Protein AF-A0A8E2R3G0-F1 (afdb_monomer_lite)

pLDDT: mean 86.16, std 18.1, range [29.67, 98.62]

Radius of gyration: 33.81 Å; chains: 1; bounding box: 87×103×49 Å

Secondary structure (DSSP, 8-state):
--------------------------HHHHHHHHHHHHHHHHHHHHHHHHHHHHHHHHHHHHHHHHHHHHTTS-----SSHHHHHHHHHHHHHHHHS-HHHHHHS----EEE-TTHHHHHHTS-HHHHHHHHHHHHHHHTTGGGT-GGG--EE-BSSSSTTPPBPB-TTS-EEEEEESSSS-TT-EEEEEEE-TTS-EEEEEEEETT----

Foldseek 3Di:
DDDDDDDDDDDDDPPDDDPDPPPPQDPVNVVVVVVVVVVVVVVVVVVVVVVVVVVVVVVVVVVVVVVVVVVPDDDDDDPDLQSVLVVLLVVLCVVPADPVRCVVQPQDDAAEAPAASVQLVPDDPVLSSLVSNLVSCVSSVNLVVDPQFVKDFQFPDDDPPTDGDADPQRWTKIWTWSGDDDVQTKIFIWTQGPVRHIYGHYIDGPPDRDD

Sequence (211 aa):
MMSMGTLRLVEAGEQVEPRRLAHARTDAQLLQELRALRRENSDLAERLHESEARLRGVQKRLRVLQKARDEGVPSIDFADQEEWARHQIHVSWLQNSSAFDRAAHPLGEYLVGPAFAASVRSLAPQLQAKVWRAAVDVVTGRGRHLHSRGAHPLRSGNGAHAHDVVRDDGARCFRYSVGFKAAGARRLHAWHLPDGRVELCRVVAHGDMSP

Structure (mmCIF, N/CA/C/O backbone):
data_AF-A0A8E2R3G0-F1
#
_entry.id   AF-A0A8E2R3G0-F1
#
loop_
_atom_site.group_PDB
_atom_site.id
_atom_site.type_symbol
_atom_site.label_atom_id
_atom_site.label_alt_id
_atom_site.label_comp_id
_atom_site.label_asym_id
_atom_site.label_entity_id
_atom_site.label_seq_id
_atom_site.pdbx_PDB_ins_code
_atom_site.Cartn_x
_atom_site.Cartn_y
_atom_site.Cartn_z
_atom_site.occupancy
_atom_site.B_iso_or_equiv
_atom_site.auth_seq_id
_atom_site.auth_comp_id
_atom_site.auth_asym_id
_atom_site.auth_atom_id
_atom_site.pdbx_PDB_model_num
ATOM 1 N N . MET A 1 1 ? -68.698 83.593 28.975 1.00 38.00 1 MET A N 1
ATOM 2 C CA . MET A 1 1 ? -68.473 84.478 27.813 1.00 38.00 1 MET A CA 1
ATOM 3 C C . MET A 1 1 ? -67.311 83.890 27.031 1.00 38.00 1 MET A C 1
ATOM 5 O O . MET A 1 1 ? -66.257 83.691 27.616 1.00 38.00 1 MET A O 1
ATOM 9 N N . MET A 1 2 ? -67.563 83.471 25.793 1.00 32.94 2 MET A N 1
ATOM 10 C CA . MET A 1 2 ? -66.596 82.796 24.920 1.00 32.94 2 MET A CA 1
ATOM 11 C C . MET A 1 2 ? -65.658 83.795 24.234 1.00 32.94 2 MET A C 1
ATOM 13 O O . MET A 1 2 ? -66.112 84.883 23.896 1.00 32.94 2 MET A O 1
ATOM 17 N N . SER A 1 3 ? -64.408 83.398 23.968 1.00 29.67 3 SER A N 1
ATOM 18 C CA . SER A 1 3 ? -63.582 83.868 22.835 1.00 29.67 3 SER A CA 1
ATOM 19 C C . SER A 1 3 ? -62.307 83.004 22.775 1.00 29.67 3 SER A C 1
ATOM 21 O O . SER A 1 3 ? -61.563 82.971 23.747 1.00 29.67 3 SER A O 1
ATOM 23 N N . MET A 1 4 ? -62.200 82.057 21.836 1.00 30.66 4 MET A N 1
ATOM 24 C CA . MET A 1 4 ? -61.541 82.179 20.516 1.00 30.66 4 MET A CA 1
ATOM 25 C C . MET A 1 4 ? -60.001 82.156 20.561 1.00 30.66 4 MET A C 1
ATOM 27 O O . MET A 1 4 ? -59.376 82.987 21.206 1.00 30.66 4 MET A O 1
ATOM 31 N N . GLY A 1 5 ? -59.424 81.261 19.748 1.00 30.39 5 GLY A N 1
ATOM 32 C CA . GLY A 1 5 ? -58.004 81.214 19.367 1.00 30.39 5 GLY A CA 1
ATOM 33 C C . GLY A 1 5 ? -57.213 80.147 20.133 1.00 30.39 5 GLY A C 1
ATOM 34 O O . GLY A 1 5 ? -57.261 80.106 21.348 1.00 30.39 5 GLY A O 1
ATOM 35 N N . THR A 1 6 ? -56.439 79.250 19.519 1.00 35.34 6 THR A N 1
ATOM 36 C CA . THR A 1 6 ? -55.550 79.526 18.385 1.00 35.34 6 THR A CA 1
ATOM 37 C C . THR A 1 6 ? -55.270 78.271 17.549 1.00 35.34 6 THR A C 1
ATOM 39 O O . THR A 1 6 ? -55.301 77.143 18.029 1.00 35.34 6 THR A O 1
ATOM 42 N N . LEU A 1 7 ? -55.026 78.553 16.271 1.00 34.12 7 LEU A N 1
ATOM 43 C CA . LEU A 1 7 ? -54.687 77.722 15.125 1.00 34.12 7 LEU A CA 1
ATOM 44 C C . LEU A 1 7 ? -53.754 76.510 15.336 1.00 34.12 7 LEU A C 1
ATOM 46 O O . LEU A 1 7 ? -52.715 76.582 15.983 1.00 34.12 7 LEU A O 1
ATOM 50 N N . ARG A 1 8 ? -54.128 75.461 14.587 1.00 38.09 8 ARG A N 1
ATOM 51 C CA . ARG A 1 8 ? -53.332 74.422 13.903 1.00 38.09 8 ARG A CA 1
ATOM 52 C C . ARG A 1 8 ? -51.834 74.706 13.722 1.00 38.09 8 ARG A C 1
ATOM 54 O O . ARG A 1 8 ? -51.483 75.740 13.165 1.00 38.09 8 ARG A O 1
ATOM 61 N N . LEU A 1 9 ? -51.018 73.659 13.895 1.00 33.81 9 LEU A N 1
ATOM 62 C CA . LEU A 1 9 ? -49.910 73.375 12.976 1.00 33.81 9 LEU A CA 1
ATOM 63 C C . LEU A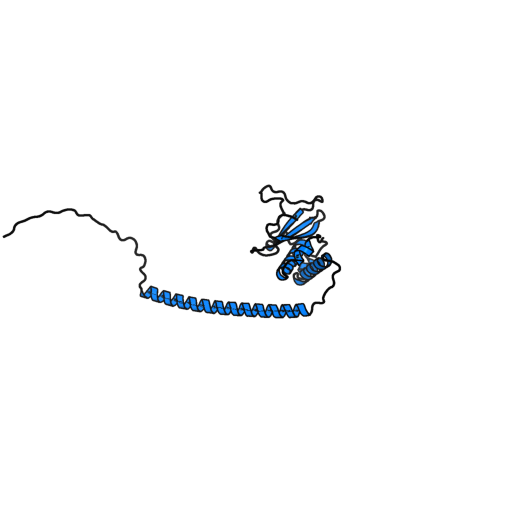 1 9 ? -49.645 71.853 12.852 1.00 33.81 9 LEU A C 1
ATOM 65 O O . LEU A 1 9 ? -49.275 71.199 13.817 1.00 33.81 9 LEU A O 1
ATOM 69 N N . VAL A 1 10 ? -49.833 71.369 11.619 1.00 37.81 10 VAL A N 1
ATOM 70 C CA . VAL A 1 10 ? -49.191 70.228 10.931 1.00 37.81 10 VAL A CA 1
ATOM 71 C C . VAL A 1 10 ? -49.421 68.803 11.459 1.00 37.81 10 VAL A C 1
ATOM 73 O O . VAL A 1 10 ? -48.751 68.311 12.359 1.00 37.81 10 VAL A O 1
ATOM 76 N N . GLU A 1 11 ? -50.309 68.104 10.747 1.00 37.41 11 GLU A N 1
ATOM 77 C CA . GLU A 1 11 ? -50.344 66.646 10.628 1.00 37.41 11 GLU A CA 1
ATOM 78 C C . GLU A 1 11 ? -49.093 66.158 9.878 1.00 37.41 11 GLU A C 1
ATOM 80 O O . GLU A 1 11 ? -48.898 66.477 8.704 1.00 37.41 11 GLU A O 1
ATOM 85 N N . ALA A 1 12 ? -48.260 65.358 10.540 1.00 39.38 12 ALA A N 1
ATOM 86 C CA . ALA A 1 12 ? -4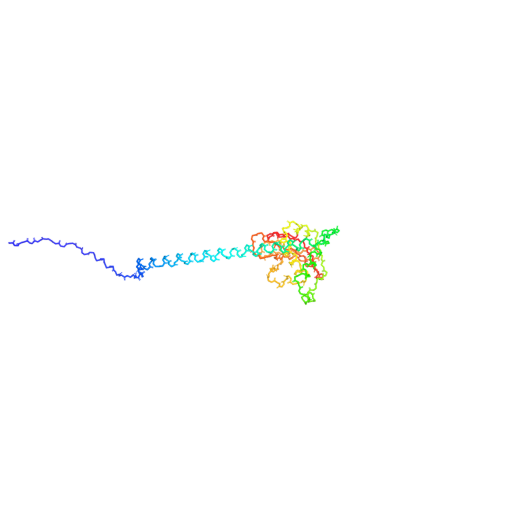7.346 64.437 9.877 1.00 39.38 12 ALA A CA 1
ATOM 87 C C . ALA A 1 12 ? -47.932 63.033 10.048 1.00 39.38 12 ALA A C 1
ATOM 89 O O . ALA A 1 12 ? -47.909 62.459 11.136 1.00 39.38 12 ALA A O 1
ATOM 90 N N . GLY A 1 13 ? -48.543 62.525 8.979 1.00 38.69 13 GLY A N 1
ATOM 91 C CA . GLY A 1 13 ? -49.076 61.173 8.927 1.00 38.69 13 GLY A CA 1
ATOM 92 C C . GLY A 1 13 ? -47.946 60.152 8.913 1.00 38.69 13 GLY A C 1
ATOM 93 O O . GLY A 1 13 ? -47.257 60.004 7.908 1.00 38.69 13 GLY A O 1
ATOM 94 N N . GLU A 1 14 ? -47.798 59.412 10.005 1.00 38.69 14 GLU A N 1
ATOM 95 C CA . GLU A 1 14 ? -47.012 58.184 10.034 1.00 38.69 14 GLU A CA 1
ATOM 96 C C . GLU A 1 14 ? -47.973 57.005 9.834 1.00 38.69 14 GLU A C 1
ATOM 98 O O . GLU A 1 14 ? -48.490 56.397 10.770 1.00 38.69 14 GLU A O 1
ATOM 103 N N . GLN A 1 15 ? -48.289 56.728 8.566 1.00 40.12 15 GLN A N 1
ATOM 104 C CA . GLN A 1 15 ? -48.936 55.479 8.180 1.00 40.12 15 GLN A CA 1
ATOM 105 C C . GLN A 1 15 ? -47.917 54.343 8.305 1.00 40.12 15 GLN A C 1
ATOM 107 O O . GLN A 1 15 ? -47.157 54.065 7.378 1.00 40.12 15 GLN A O 1
ATOM 112 N N . VAL A 1 16 ? -47.908 53.671 9.454 1.00 42.47 16 VAL A N 1
ATOM 113 C CA . VAL A 1 16 ? -47.228 52.382 9.612 1.00 42.47 16 VAL A CA 1
ATOM 114 C C . VAL A 1 16 ? -48.201 51.278 9.198 1.00 42.47 16 VAL A C 1
ATOM 116 O O . VAL A 1 16 ? -49.033 50.825 9.979 1.00 42.47 16 VAL A O 1
ATOM 119 N N . GLU A 1 17 ? -48.112 50.858 7.937 1.00 42.72 17 GLU A N 1
ATOM 120 C CA . GLU A 1 17 ? -48.752 49.635 7.437 1.00 42.72 17 GLU A CA 1
ATOM 121 C C . GLU A 1 17 ? -48.041 48.408 8.055 1.00 42.72 17 GLU A C 1
ATOM 123 O O . GLU A 1 17 ? -46.814 48.278 7.943 1.00 42.72 17 GLU A O 1
ATOM 128 N N . PRO A 1 18 ? -48.761 47.492 8.730 1.00 48.09 18 PRO A N 1
ATOM 129 C CA . PRO A 1 18 ? -48.156 46.377 9.440 1.00 48.09 18 PRO A CA 1
ATOM 130 C C . PRO A 1 18 ? -47.874 45.229 8.468 1.00 48.09 18 PRO A C 1
ATOM 132 O O . PRO A 1 18 ? -48.729 44.391 8.188 1.00 48.09 18 PRO A O 1
ATOM 135 N N . ARG A 1 19 ? -46.634 45.121 7.986 1.00 48.44 19 ARG A N 1
ATOM 136 C CA . ARG A 1 19 ? -46.171 43.929 7.260 1.00 48.44 19 ARG A CA 1
ATOM 137 C C . ARG A 1 19 ? -44.994 43.267 7.950 1.00 48.44 19 ARG A C 1
ATOM 139 O O . ARG A 1 19 ? -43.841 43.469 7.583 1.00 48.44 19 ARG A O 1
ATOM 146 N N . ARG A 1 20 ? -45.342 42.367 8.871 1.00 45.88 20 ARG A N 1
ATOM 147 C CA . ARG A 1 20 ? -45.062 40.917 8.817 1.00 45.88 20 ARG A CA 1
ATOM 148 C C . ARG A 1 20 ? -45.176 40.380 10.239 1.00 45.88 20 ARG A C 1
ATOM 150 O O . ARG A 1 20 ? -44.251 40.512 11.032 1.00 45.88 20 ARG A O 1
ATOM 157 N N . LEU A 1 21 ? -46.315 39.759 10.542 1.00 42.72 21 LEU A N 1
ATOM 158 C CA . LEU A 1 21 ? -46.467 38.885 11.702 1.00 42.72 21 LEU A CA 1
ATOM 159 C C . LEU A 1 21 ? -45.505 37.699 11.533 1.00 42.72 21 LEU A C 1
ATOM 161 O O . LEU A 1 21 ? -45.862 36.642 11.015 1.00 42.72 21 LEU A O 1
ATOM 165 N N . ALA A 1 22 ? -44.254 37.892 11.946 1.00 53.12 22 ALA A N 1
ATOM 166 C CA . ALA A 1 22 ? -43.450 36.793 12.438 1.00 53.12 22 ALA A CA 1
ATOM 167 C C . ALA A 1 22 ? -44.238 36.198 13.608 1.00 53.12 22 ALA A C 1
ATOM 169 O O . ALA A 1 22 ? -44.681 36.937 14.486 1.00 53.12 22 ALA A O 1
ATOM 170 N N . HIS A 1 23 ? -44.482 34.889 13.575 1.00 54.00 23 HIS A N 1
ATOM 171 C CA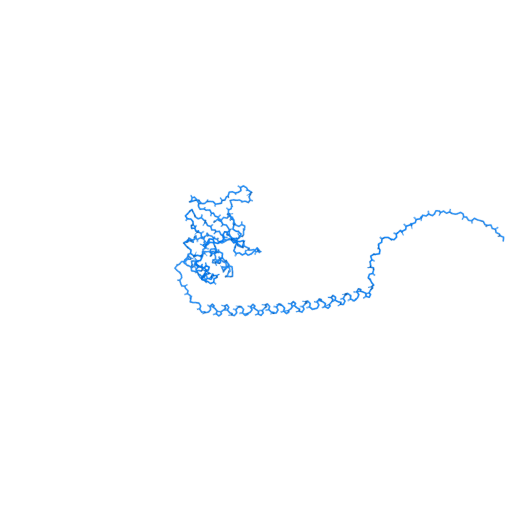 . HIS A 1 23 ? -45.140 34.178 14.664 1.00 54.00 23 HIS A CA 1
ATOM 172 C C . HIS A 1 23 ? -44.366 34.450 15.959 1.00 54.00 23 HIS A C 1
ATOM 174 O O . HIS A 1 23 ? -43.324 33.837 16.195 1.00 54.00 23 HIS A O 1
ATOM 180 N N . ALA A 1 24 ? -44.846 35.390 16.774 1.00 64.06 24 ALA A N 1
ATOM 181 C CA . ALA A 1 24 ? -44.316 35.628 18.102 1.00 64.06 24 ALA A CA 1
ATOM 182 C C . ALA A 1 24 ? -44.671 34.392 18.927 1.00 64.06 24 ALA A C 1
ATOM 184 O O . ALA A 1 24 ? -45.805 34.237 19.384 1.00 64.06 24 ALA A O 1
ATOM 185 N N . ARG A 1 25 ? -43.724 33.453 19.019 1.00 70.75 25 ARG A N 1
ATOM 186 C CA . ARG A 1 25 ? -43.858 32.300 19.905 1.00 70.75 25 ARG A CA 1
ATOM 187 C C . ARG A 1 25 ? -44.063 32.839 21.310 1.00 70.75 25 ARG A C 1
ATOM 189 O O . ARG A 1 25 ? -43.317 33.712 21.747 1.00 70.75 25 ARG A O 1
ATOM 196 N N . THR A 1 26 ? -45.085 32.350 21.997 1.00 84.31 26 THR A N 1
ATOM 197 C CA . THR A 1 26 ? -45.339 32.776 23.373 1.00 84.31 26 THR A CA 1
ATOM 198 C C . THR A 1 26 ? -44.220 32.266 24.280 1.00 84.31 26 THR A C 1
ATOM 200 O O . THR A 1 26 ? -43.623 31.220 24.011 1.00 84.31 26 THR A O 1
ATOM 203 N N . ASP A 1 27 ? -43.952 32.954 25.390 1.00 84.81 27 ASP A N 1
ATOM 204 C CA . ASP A 1 27 ? -42.944 32.517 26.369 1.00 84.81 27 ASP A CA 1
ATOM 205 C C . ASP A 1 27 ? -43.182 31.072 26.840 1.00 84.81 27 ASP A C 1
ATOM 207 O O . ASP A 1 27 ? -42.243 30.307 27.059 1.00 84.81 27 ASP A O 1
ATOM 211 N N . ALA A 1 28 ? -44.448 30.651 26.912 1.00 87.88 28 ALA A N 1
ATOM 212 C CA . ALA A 1 28 ? -44.830 29.274 27.211 1.00 87.88 28 ALA A CA 1
ATOM 213 C C . ALA A 1 28 ? -44.349 28.270 26.143 1.00 87.88 28 ALA A C 1
ATOM 215 O O . ALA A 1 28 ? -43.851 27.199 26.496 1.00 87.88 28 ALA A O 1
ATOM 216 N N . GLN A 1 29 ? -44.454 28.613 24.854 1.0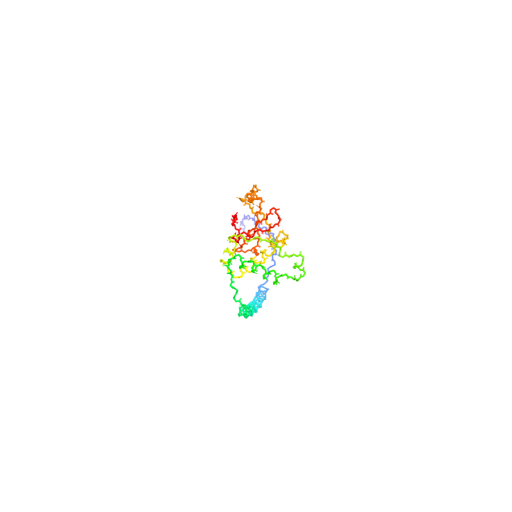0 88.94 29 GLN A N 1
ATOM 217 C CA . GLN A 1 29 ? -43.961 27.779 23.751 1.00 88.94 29 GLN A CA 1
ATOM 218 C C . GLN A 1 29 ? -42.433 27.678 23.774 1.00 88.94 29 GLN A C 1
ATOM 220 O O . GLN A 1 29 ? -41.895 26.579 23.638 1.00 88.94 29 GLN A O 1
ATOM 225 N N . LEU A 1 30 ? -41.738 28.791 24.029 1.00 90.00 30 LEU A N 1
ATOM 226 C CA . LEU A 1 30 ? -40.277 28.810 24.151 1.00 90.00 30 LEU A CA 1
ATOM 227 C C . LEU A 1 30 ? -39.795 27.974 25.345 1.00 90.00 30 LEU A C 1
ATOM 229 O O . LEU A 1 30 ? -38.847 27.201 25.217 1.00 90.00 30 LEU A O 1
ATOM 233 N N . LEU A 1 31 ? -40.472 28.056 26.495 1.00 92.38 31 LEU A N 1
ATOM 234 C CA . LEU A 1 31 ? -40.156 27.232 27.668 1.00 92.38 31 LEU A CA 1
ATOM 235 C C . LEU A 1 31 ? -40.388 25.736 27.414 1.00 92.38 31 LEU A C 1
ATOM 237 O O . LEU A 1 31 ? -39.616 24.904 27.898 1.00 92.38 31 LEU A O 1
ATOM 241 N N . GLN A 1 32 ? -41.436 25.377 26.671 1.00 95.19 32 GLN A N 1
ATOM 242 C CA . GLN A 1 32 ? -41.706 23.989 26.295 1.00 95.19 32 GLN A CA 1
ATOM 243 C C . GLN A 1 32 ? -40.638 23.449 25.336 1.00 95.19 32 GLN A C 1
ATOM 245 O O . GLN A 1 32 ? -40.127 22.349 25.550 1.00 95.19 32 GLN A O 1
ATOM 250 N N . GLU A 1 33 ? -40.263 24.232 24.329 1.00 93.50 33 GLU A N 1
ATOM 251 C CA . GLU A 1 33 ? -39.219 23.884 23.362 1.00 93.50 33 GLU A CA 1
ATOM 252 C C . GLU A 1 33 ? -37.852 23.742 24.042 1.00 93.50 33 GLU A C 1
ATOM 254 O O . GLU A 1 33 ? -37.148 22.760 23.828 1.00 93.50 33 GLU A O 1
ATOM 259 N N . LEU A 1 34 ? -37.514 24.642 24.969 1.00 95.06 34 LEU A N 1
ATOM 260 C CA . LEU A 1 34 ? -36.271 24.577 25.737 1.00 95.06 34 LEU A CA 1
ATOM 261 C C . LEU A 1 34 ? -36.215 23.328 26.632 1.00 95.06 34 LEU A C 1
ATOM 263 O O . LEU A 1 34 ? -35.166 22.695 26.760 1.00 95.06 34 LEU A O 1
ATOM 267 N N . ARG A 1 35 ? -37.347 22.924 27.223 1.00 95.69 35 ARG A N 1
ATOM 268 C CA . ARG A 1 35 ? -37.448 21.657 27.968 1.00 95.69 35 ARG A CA 1
ATOM 269 C C . ARG A 1 35 ? -37.281 20.444 27.055 1.00 95.69 35 ARG A C 1
ATOM 271 O O . ARG A 1 35 ? -36.596 19.505 27.452 1.00 95.69 35 ARG A O 1
ATOM 278 N N . ALA A 1 36 ? -37.883 20.459 25.866 1.00 95.56 36 ALA A N 1
ATOM 279 C CA . ALA A 1 36 ? -37.754 19.378 24.892 1.00 95.56 36 ALA A CA 1
ATOM 280 C C . ALA A 1 36 ? -36.303 19.233 24.412 1.00 95.56 36 ALA A C 1
ATOM 282 O O . ALA A 1 36 ? -35.739 18.148 24.512 1.00 95.56 36 ALA A O 1
ATOM 283 N N . LEU A 1 37 ? -35.664 20.341 24.028 1.00 95.06 37 LEU A N 1
ATOM 284 C CA . LEU A 1 37 ? -34.265 20.364 23.600 1.00 95.06 37 LEU A CA 1
ATOM 285 C C . LEU A 1 37 ? -33.309 19.920 24.711 1.00 95.06 37 LEU A C 1
ATOM 287 O O . LEU A 1 37 ? -32.346 19.213 24.439 1.00 95.06 37 LEU A O 1
ATOM 291 N N . ARG A 1 38 ? -33.562 20.287 25.976 1.00 96.19 38 ARG A N 1
ATOM 292 C CA . ARG A 1 38 ? -32.752 19.799 27.108 1.00 96.19 38 ARG A CA 1
ATOM 293 C C . ARG A 1 38 ? -32.861 18.287 27.298 1.00 96.19 38 ARG A C 1
ATOM 295 O O . ARG A 1 38 ? -31.851 17.660 27.599 1.00 96.19 38 ARG A O 1
ATOM 302 N N . ARG A 1 39 ? -34.056 17.713 27.124 1.00 96.62 39 ARG A N 1
ATOM 303 C CA . ARG A 1 39 ? -34.255 16.255 27.176 1.00 96.62 39 ARG A CA 1
ATOM 304 C C . ARG A 1 39 ? -33.532 15.571 26.024 1.00 96.62 39 ARG A C 1
ATOM 306 O O . ARG A 1 39 ? -32.743 14.674 26.267 1.00 96.62 39 ARG A O 1
ATOM 313 N N . GLU A 1 40 ? -33.713 16.066 24.805 1.00 95.44 40 GLU A N 1
ATOM 314 C CA . GLU A 1 40 ? -33.042 15.520 23.624 1.00 95.44 40 GLU A CA 1
ATOM 315 C C . GLU A 1 40 ? -31.514 15.587 23.749 1.00 95.44 40 GLU A C 1
ATOM 317 O O . GLU A 1 40 ? -30.823 14.624 23.433 1.00 95.44 40 GLU A O 1
ATOM 322 N N . ASN A 1 41 ? -30.971 16.690 24.268 1.00 96.62 41 ASN A N 1
ATOM 323 C CA . ASN A 1 41 ? -29.533 16.826 24.489 1.00 96.62 41 ASN A CA 1
ATOM 324 C C . ASN A 1 41 ? -29.021 15.824 25.539 1.00 96.62 41 ASN A C 1
ATOM 326 O O . ASN A 1 41 ? -27.973 15.214 25.343 1.00 96.62 41 ASN A O 1
ATOM 330 N N . SER A 1 42 ? -29.791 15.598 26.609 1.00 96.81 42 SER A N 1
ATOM 331 C CA . SER A 1 42 ? -29.491 14.567 27.608 1.00 96.81 42 SER A CA 1
ATOM 332 C C . SER A 1 42 ? -29.482 13.165 26.987 1.00 96.81 42 SER A C 1
ATOM 334 O O . SER A 1 42 ? -28.506 12.436 27.153 1.00 96.81 42 SER A O 1
ATOM 336 N N . ASP A 1 43 ? -30.514 12.816 26.217 1.00 96.69 43 ASP A N 1
ATOM 337 C CA . ASP A 1 43 ? -30.632 11.508 25.560 1.00 96.69 43 ASP A CA 1
ATOM 338 C C . ASP A 1 43 ? -29.502 11.287 24.540 1.00 96.69 43 ASP A C 1
ATOM 340 O O . ASP A 1 43 ? -28.921 10.205 24.443 1.00 96.69 43 ASP A O 1
ATOM 344 N N . LEU A 1 44 ? -29.153 12.318 23.763 1.00 95.81 44 LEU A N 1
ATOM 345 C CA . LEU A 1 44 ? -28.048 12.255 22.807 1.00 95.81 44 LEU A CA 1
ATOM 346 C C . LEU A 1 44 ? -26.694 12.115 23.507 1.00 95.81 44 LEU A C 1
ATOM 348 O O . LEU A 1 44 ? -25.850 11.355 23.027 1.00 95.81 44 LEU A O 1
ATOM 352 N N . ALA A 1 45 ? -26.483 12.803 24.630 1.00 96.19 45 ALA A N 1
ATOM 353 C CA . ALA A 1 45 ? -25.264 12.682 25.422 1.00 96.19 45 ALA A CA 1
ATOM 354 C C . ALA A 1 45 ? -25.105 11.268 26.002 1.00 96.19 45 ALA A C 1
ATOM 356 O O . ALA A 1 45 ? -24.011 10.702 25.945 1.00 96.19 45 ALA A O 1
ATOM 357 N N . GLU A 1 46 ? -26.192 10.664 26.486 1.00 97.06 46 GLU A N 1
ATOM 358 C CA . GLU A 1 46 ? -26.197 9.285 26.980 1.00 97.06 46 GLU A CA 1
ATOM 359 C C . GLU A 1 46 ? -25.887 8.289 25.854 1.00 97.06 46 GLU A C 1
ATOM 361 O O . GLU A 1 46 ? -24.957 7.487 25.965 1.00 97.06 46 GLU A O 1
ATOM 366 N N . ARG A 1 47 ? -26.559 8.416 24.703 1.00 94.81 47 ARG A N 1
ATOM 367 C CA . ARG A 1 47 ? -26.290 7.582 23.517 1.00 94.81 47 ARG A CA 1
ATOM 368 C C . ARG A 1 47 ? -24.855 7.722 23.017 1.00 94.81 47 ARG A C 1
ATOM 370 O O . ARG A 1 47 ? -24.247 6.730 22.606 1.00 94.81 47 ARG A O 1
ATOM 377 N N . LEU A 1 48 ? -24.302 8.936 23.037 1.00 96.69 48 LEU A N 1
ATOM 378 C CA . LEU A 1 48 ? -22.905 9.169 22.686 1.00 96.69 48 LEU A CA 1
ATOM 379 C C . LEU A 1 48 ? -21.992 8.426 23.664 1.00 96.69 48 LEU A C 1
ATOM 381 O O . LEU A 1 48 ? -21.133 7.663 23.222 1.00 96.69 48 LEU A O 1
ATOM 385 N N . HIS A 1 49 ? -22.225 8.569 24.968 1.00 96.31 49 HIS A N 1
ATOM 386 C CA . HIS A 1 49 ? -21.436 7.905 26.000 1.00 96.31 49 HIS A CA 1
ATOM 387 C C . HIS A 1 49 ? -21.463 6.374 25.866 1.00 96.31 49 HIS A C 1
ATOM 389 O O . HIS A 1 49 ? -20.412 5.724 25.897 1.00 96.31 49 HIS A O 1
ATOM 395 N N . GLU A 1 50 ? -22.639 5.791 25.630 1.00 95.75 50 GLU A N 1
ATOM 396 C CA . GLU A 1 50 ? -22.796 4.360 25.361 1.00 95.75 50 GLU A CA 1
ATOM 397 C C . GLU A 1 50 ? -22.057 3.922 24.093 1.00 95.75 50 GLU A C 1
ATOM 399 O O . GLU A 1 50 ? -21.385 2.883 24.077 1.00 95.75 50 GLU A O 1
ATOM 404 N N . SER A 1 51 ? -22.155 4.710 23.019 1.00 94.44 51 SER A N 1
ATOM 405 C CA . SER A 1 51 ? -21.480 4.415 21.753 1.00 94.44 51 SER A CA 1
ATOM 406 C C . SER A 1 51 ? -19.959 4.432 21.912 1.00 94.44 51 SER A C 1
ATOM 408 O O . SER A 1 51 ? -19.272 3.523 21.438 1.00 94.44 51 SER A O 1
ATOM 410 N N . GLU A 1 52 ? -19.424 5.395 22.661 1.00 95.88 52 GLU A N 1
ATOM 411 C CA . GLU A 1 52 ? -18.006 5.476 22.972 1.00 95.88 52 GLU A CA 1
ATOM 412 C C . GLU A 1 52 ? -17.555 4.319 23.861 1.00 95.88 52 GLU A C 1
ATOM 414 O O . GLU A 1 52 ? -16.506 3.721 23.613 1.00 95.88 52 GLU A O 1
ATOM 419 N N . ALA A 1 53 ? -18.340 3.965 24.884 1.00 94.81 53 ALA A N 1
ATOM 420 C CA . ALA A 1 53 ? -18.056 2.818 25.739 1.00 94.81 53 ALA A CA 1
ATOM 421 C C . ALA A 1 53 ? -18.016 1.519 24.917 1.00 94.81 53 ALA A C 1
ATOM 423 O O . ALA A 1 53 ? -17.094 0.709 25.066 1.00 94.81 53 ALA A O 1
ATOM 424 N N . ARG A 1 54 ? -18.953 1.356 23.976 1.00 94.88 54 ARG A N 1
ATOM 425 C CA . ARG A 1 54 ? -18.984 0.230 23.037 1.00 94.88 54 ARG A CA 1
ATOM 426 C C . ARG A 1 54 ? -17.755 0.220 22.128 1.00 94.88 54 ARG A C 1
ATOM 428 O O . ARG A 1 54 ? -17.132 -0.833 21.983 1.00 94.88 54 ARG A O 1
ATOM 435 N N . LEU A 1 55 ? -17.372 1.365 21.559 1.00 94.94 55 LEU A N 1
ATOM 436 C CA . LEU A 1 55 ? -16.172 1.499 20.725 1.00 94.94 55 LEU A CA 1
ATOM 437 C C . LEU A 1 55 ? -14.903 1.146 21.504 1.00 94.94 55 LEU A C 1
ATOM 439 O O . LEU A 1 55 ? -14.111 0.329 21.031 1.00 94.94 55 LEU A O 1
ATOM 443 N N . ARG A 1 56 ? -14.743 1.674 22.722 1.00 93.94 56 ARG A N 1
ATOM 444 C CA . ARG A 1 56 ? -13.625 1.339 23.620 1.00 93.94 56 ARG A CA 1
ATOM 445 C C . ARG A 1 56 ? -13.585 -0.164 23.920 1.00 93.94 56 ARG A C 1
ATOM 447 O O . ARG A 1 56 ? -12.520 -0.780 23.856 1.00 93.94 56 ARG A O 1
ATOM 454 N N . GLY A 1 57 ? -14.740 -0.782 24.178 1.00 93.19 57 GLY A N 1
ATOM 455 C CA . GLY A 1 57 ? -14.856 -2.226 24.400 1.00 93.19 57 GLY A CA 1
ATOM 456 C C . GLY A 1 57 ? -14.442 -3.063 23.184 1.00 93.19 57 GLY A C 1
ATOM 457 O O . GLY A 1 57 ? -13.691 -4.031 23.321 1.00 93.19 57 GLY A O 1
ATOM 458 N N . VAL A 1 58 ? -14.877 -2.676 21.981 1.00 93.31 58 VAL A N 1
ATOM 459 C CA . VAL A 1 58 ? -14.474 -3.325 20.721 1.00 93.31 58 VAL A CA 1
ATOM 460 C C . VAL A 1 58 ? -12.973 -3.166 20.474 1.00 93.31 58 VAL A C 1
ATOM 462 O O . VAL A 1 58 ? -12.305 -4.152 20.171 1.00 93.31 58 VAL A O 1
ATOM 465 N N . GLN A 1 59 ? -12.419 -1.967 20.664 1.00 93.00 59 GLN A N 1
ATOM 466 C CA . GLN A 1 59 ? -10.985 -1.706 20.511 1.00 93.00 59 GLN A CA 1
ATOM 467 C C . GLN A 1 59 ? -10.139 -2.543 21.478 1.00 93.00 59 GLN A C 1
ATOM 469 O O . GLN A 1 59 ? -9.130 -3.122 21.070 1.00 93.00 59 GLN A O 1
ATOM 474 N N . LYS A 1 60 ? -10.561 -2.665 22.745 1.00 90.94 60 LYS A N 1
ATOM 475 C CA . LYS A 1 60 ? -9.871 -3.500 23.738 1.00 90.94 60 LYS A CA 1
ATOM 476 C C . LYS A 1 60 ? -9.859 -4.971 23.319 1.00 90.94 60 LYS A C 1
ATOM 478 O O . LYS A 1 60 ? -8.801 -5.594 23.354 1.00 90.94 60 LYS A O 1
ATOM 483 N N . ARG A 1 61 ? -11.001 -5.511 22.874 1.00 90.00 61 ARG A N 1
ATOM 484 C CA . ARG A 1 61 ? -11.088 -6.891 22.360 1.00 90.00 61 ARG A CA 1
ATOM 485 C C . ARG A 1 61 ? -10.190 -7.104 21.146 1.00 90.00 61 ARG A C 1
ATOM 487 O O . ARG A 1 61 ? -9.453 -8.083 21.104 1.00 90.00 61 ARG A O 1
ATOM 494 N N . LEU A 1 62 ? -10.201 -6.164 20.201 1.00 88.88 62 LEU A N 1
ATOM 495 C CA . LEU A 1 62 ? -9.350 -6.226 19.016 1.00 88.88 62 LEU A CA 1
ATOM 496 C C . LEU A 1 62 ? -7.863 -6.275 19.394 1.00 88.88 62 LEU A C 1
ATOM 498 O O . LEU A 1 62 ? -7.125 -7.077 18.833 1.00 88.88 62 LEU A O 1
ATOM 502 N N . ARG A 1 63 ? -7.436 -5.481 20.383 1.00 84.31 63 ARG A N 1
ATOM 503 C CA . ARG A 1 63 ? -6.048 -5.475 20.866 1.00 84.31 63 ARG A CA 1
ATOM 504 C C . ARG A 1 63 ? -5.639 -6.803 21.510 1.00 84.31 63 ARG A C 1
ATOM 506 O O . ARG A 1 63 ? -4.515 -7.247 21.303 1.00 84.31 63 ARG A O 1
ATOM 513 N N . VAL A 1 64 ? -6.531 -7.438 22.273 1.00 83.44 64 VAL A N 1
ATOM 514 C CA . VAL A 1 64 ? -6.272 -8.762 22.873 1.00 83.44 64 VAL A CA 1
ATOM 515 C C . VAL A 1 64 ? -6.122 -9.828 21.788 1.00 83.44 64 VAL A C 1
ATOM 517 O O . VAL A 1 64 ? -5.154 -10.580 21.810 1.00 83.44 64 VAL A O 1
ATOM 520 N N . LEU A 1 65 ? -7.028 -9.848 20.806 1.00 80.88 65 LEU A N 1
ATOM 521 C CA . LEU A 1 65 ? -6.955 -10.782 19.678 1.00 80.88 65 LEU A CA 1
ATOM 522 C C . LEU A 1 65 ? -5.692 -10.569 18.831 1.00 80.88 65 LEU A C 1
ATOM 524 O O . LEU A 1 65 ? -5.075 -11.535 18.397 1.00 80.88 65 LEU A O 1
ATOM 528 N N . GLN A 1 66 ? -5.283 -9.314 18.626 1.00 76.81 66 GLN A N 1
ATOM 529 C CA . GLN A 1 66 ? -4.025 -8.985 17.952 1.00 76.81 66 GLN A CA 1
ATOM 530 C C . GLN A 1 66 ? -2.816 -9.517 18.722 1.00 76.81 66 GLN A C 1
ATOM 532 O O . GLN A 1 66 ? -1.976 -10.180 18.128 1.00 76.81 66 GLN A O 1
ATOM 537 N N . LYS A 1 67 ? -2.760 -9.295 20.041 1.00 73.69 67 LYS A N 1
ATOM 538 C CA . LYS A 1 67 ? -1.665 -9.789 20.883 1.00 73.69 67 LYS A CA 1
ATOM 539 C C . LYS A 1 67 ? -1.553 -11.318 20.837 1.00 73.69 67 LYS A C 1
ATOM 541 O O . LYS A 1 67 ? -0.467 -11.828 20.604 1.00 73.69 67 LYS A O 1
ATOM 546 N N . ALA A 1 68 ? -2.671 -12.031 20.986 1.00 72.19 68 ALA A N 1
ATOM 547 C CA . ALA A 1 68 ? -2.691 -13.494 20.920 1.00 72.19 68 ALA A CA 1
ATOM 548 C C . ALA A 1 68 ? -2.249 -14.030 19.547 1.00 72.19 68 ALA A C 1
ATOM 550 O O . ALA A 1 68 ? -1.590 -15.061 19.464 1.00 72.19 68 ALA A O 1
ATOM 551 N N . ARG A 1 69 ? -2.588 -13.322 18.461 1.00 69.44 69 ARG A N 1
ATOM 552 C CA . ARG A 1 69 ? -2.104 -13.658 17.119 1.00 69.44 69 ARG A CA 1
ATOM 553 C C . ARG A 1 69 ? -0.593 -13.472 17.012 1.00 69.44 69 ARG A C 1
ATOM 555 O O . ARG A 1 69 ? 0.070 -14.331 16.452 1.00 69.44 69 ARG A O 1
ATOM 562 N N . ASP A 1 70 ? -0.069 -12.361 17.520 1.00 66.31 70 ASP A N 1
ATOM 563 C CA . ASP A 1 70 ? 1.342 -12.004 17.364 1.00 66.31 70 ASP A CA 1
ATOM 564 C C . ASP A 1 70 ? 2.269 -12.899 18.225 1.00 66.31 70 ASP A C 1
ATOM 566 O O . ASP A 1 70 ? 3.393 -13.169 17.816 1.00 66.31 70 ASP A O 1
ATOM 570 N N . GLU A 1 71 ? 1.792 -13.434 19.358 1.00 66.00 71 GLU A N 1
ATOM 571 C CA . GLU A 1 71 ? 2.540 -14.366 20.230 1.00 66.00 71 GLU A CA 1
ATOM 572 C C . GLU A 1 71 ? 2.805 -15.751 19.602 1.00 66.00 71 GLU A C 1
ATOM 574 O O . GLU A 1 71 ? 3.699 -16.463 20.053 1.00 66.00 71 GLU A O 1
ATOM 579 N N . GLY A 1 72 ? 2.060 -16.140 18.561 1.00 64.12 72 GLY A N 1
ATOM 580 C CA . GLY A 1 72 ? 2.187 -17.446 17.901 1.00 64.12 72 GLY A CA 1
ATOM 581 C C . GLY A 1 72 ? 2.898 -17.429 16.545 1.00 64.12 72 GLY A C 1
ATOM 582 O O . GLY A 1 72 ? 2.995 -18.479 15.911 1.00 64.12 72 GLY A O 1
ATOM 583 N N . VAL A 1 73 ? 3.354 -16.268 16.060 1.00 65.38 73 VAL A N 1
ATOM 584 C CA . VAL A 1 73 ? 4.012 -16.164 14.748 1.00 65.38 73 VAL A CA 1
ATOM 585 C C . VAL A 1 73 ? 5.505 -16.454 14.915 1.00 65.38 73 VAL A C 1
ATOM 587 O O . VAL A 1 73 ? 6.180 -15.704 15.622 1.00 65.38 73 VAL A O 1
ATOM 590 N N . PRO A 1 74 ? 6.049 -17.503 14.268 1.00 71.81 74 PRO A N 1
ATOM 591 C CA . PRO A 1 74 ? 7.484 -17.746 14.269 1.00 71.81 74 PRO A CA 1
ATOM 592 C C . PRO A 1 74 ? 8.235 -16.509 13.775 1.00 71.81 74 PRO A C 1
ATOM 594 O O . PRO A 1 74 ? 7.850 -15.901 12.774 1.00 71.81 74 PRO A O 1
ATOM 597 N N . SER A 1 75 ? 9.314 -16.141 14.465 1.00 77.19 75 SER A N 1
ATOM 598 C CA . SER A 1 75 ? 10.221 -15.114 13.958 1.00 77.19 75 SER A CA 1
ATOM 599 C C . SER A 1 75 ? 10.934 -15.677 12.734 1.00 77.19 75 SER A C 1
ATOM 601 O O . SER A 1 75 ? 11.725 -16.609 12.855 1.00 77.19 75 SER A O 1
ATOM 603 N N . ILE A 1 76 ? 10.623 -15.134 11.560 1.00 87.88 76 ILE A N 1
ATOM 604 C CA . ILE A 1 76 ? 11.284 -15.499 10.308 1.00 87.88 76 ILE A CA 1
ATOM 605 C C . ILE A 1 76 ? 12.556 -14.660 10.195 1.00 87.88 76 ILE A C 1
ATOM 607 O O . ILE A 1 76 ? 12.493 -13.431 10.284 1.00 87.88 76 ILE A O 1
ATOM 611 N N . ASP A 1 77 ? 13.692 -15.330 10.025 1.00 90.25 77 ASP A N 1
ATOM 612 C CA . ASP A 1 77 ? 14.968 -14.689 9.727 1.00 90.25 77 ASP A CA 1
ATOM 613 C C . ASP A 1 77 ? 15.081 -14.497 8.211 1.00 90.25 77 ASP A C 1
ATOM 615 O O . ASP A 1 77 ? 15.085 -15.471 7.461 1.00 90.25 77 ASP A O 1
ATOM 619 N N . PHE A 1 78 ? 15.077 -13.241 7.763 1.00 93.31 78 PHE A N 1
ATOM 620 C CA . PHE A 1 78 ? 15.129 -12.881 6.344 1.00 93.31 78 PHE A CA 1
ATOM 621 C C . PHE A 1 78 ? 16.563 -12.518 5.965 1.00 93.31 78 PHE A C 1
ATOM 623 O O . PHE A 1 78 ? 17.197 -11.730 6.667 1.00 93.31 78 PHE A O 1
ATOM 630 N N . ALA A 1 79 ? 17.041 -13.020 4.827 1.00 94.38 79 ALA A N 1
ATOM 631 C CA . ALA A 1 79 ? 18.380 -12.749 4.317 1.00 94.38 79 ALA A CA 1
ATOM 632 C C . ALA A 1 79 ? 18.595 -11.257 4.026 1.00 94.38 79 ALA A C 1
ATOM 634 O O . ALA A 1 79 ? 19.665 -10.712 4.304 1.00 94.38 79 ALA A O 1
ATOM 635 N N . ASP A 1 80 ? 17.574 -10.580 3.495 1.00 94.38 80 ASP A N 1
ATOM 636 C CA . ASP A 1 80 ? 17.615 -9.148 3.220 1.00 94.38 80 ASP A CA 1
ATOM 637 C C . ASP A 1 80 ? 16.235 -8.463 3.323 1.00 94.38 80 ASP A C 1
ATOM 639 O O . ASP A 1 80 ? 15.210 -9.039 3.705 1.00 94.38 80 ASP A O 1
ATOM 643 N N . GLN A 1 81 ? 16.212 -7.158 3.031 1.00 93.62 81 GLN A N 1
ATOM 644 C CA . GLN A 1 81 ? 14.986 -6.363 3.096 1.00 93.62 81 GLN A CA 1
ATOM 645 C C . GLN A 1 81 ? 14.016 -6.658 1.943 1.00 93.62 81 GLN A C 1
ATOM 647 O O . GLN A 1 81 ? 12.811 -6.436 2.100 1.00 93.62 81 GLN A O 1
ATOM 652 N N . GLU A 1 82 ? 14.515 -7.124 0.798 1.00 96.44 82 GLU A N 1
ATOM 653 C CA . GLU A 1 82 ? 13.684 -7.492 -0.345 1.00 96.44 82 GLU A CA 1
ATOM 654 C C . GLU A 1 82 ? 12.910 -8.776 -0.042 1.00 96.44 82 GLU A C 1
ATOM 656 O O . GLU A 1 82 ? 11.691 -8.800 -0.230 1.00 96.44 82 GLU A O 1
ATOM 661 N N . GLU A 1 83 ? 13.571 -9.798 0.502 1.00 96.56 83 GLU A N 1
ATOM 662 C CA . GLU A 1 83 ? 12.937 -11.048 0.919 1.00 96.56 83 GLU A CA 1
ATOM 663 C C . GLU A 1 83 ? 11.830 -10.781 1.945 1.00 96.56 83 GLU A C 1
ATOM 665 O O . GLU A 1 83 ? 10.692 -11.233 1.777 1.00 96.56 83 GLU A O 1
ATOM 670 N N . TRP A 1 84 ? 12.117 -9.942 2.947 1.00 95.38 84 TRP A N 1
ATOM 671 C CA . TRP A 1 84 ? 11.114 -9.482 3.906 1.00 95.38 84 TRP A CA 1
ATOM 672 C C . TRP A 1 84 ? 9.908 -8.834 3.211 1.00 95.38 84 TRP A C 1
ATOM 674 O O . TRP A 1 84 ? 8.760 -9.173 3.505 1.00 95.38 84 TRP A O 1
ATOM 684 N N . ALA A 1 85 ? 10.132 -7.913 2.270 1.00 97.62 85 ALA A N 1
ATOM 685 C CA . ALA A 1 85 ? 9.044 -7.238 1.566 1.00 97.62 85 ALA A CA 1
ATOM 686 C C . ALA A 1 85 ? 8.215 -8.213 0.711 1.00 97.62 85 ALA A C 1
ATOM 688 O O . ALA A 1 85 ? 6.982 -8.144 0.723 1.00 97.62 85 ALA A O 1
ATOM 689 N N . ARG A 1 86 ? 8.867 -9.145 0.006 1.00 97.88 86 ARG A N 1
ATOM 690 C CA . ARG A 1 86 ? 8.198 -10.183 -0.794 1.00 97.88 86 ARG A CA 1
ATOM 691 C C . ARG A 1 86 ? 7.340 -11.088 0.076 1.00 97.88 86 ARG A C 1
ATOM 693 O O . ARG A 1 86 ? 6.170 -11.296 -0.248 1.00 97.88 86 ARG A O 1
ATOM 700 N N . HIS A 1 87 ? 7.869 -11.535 1.212 1.00 96.88 87 HIS A N 1
ATOM 701 C CA . HIS A 1 87 ? 7.112 -12.314 2.183 1.00 96.88 87 HIS A CA 1
ATOM 702 C C . HIS A 1 87 ? 5.866 -11.558 2.667 1.00 96.88 87 HIS A C 1
ATOM 704 O O . HIS A 1 87 ? 4.759 -12.096 2.637 1.00 96.88 87 HIS A O 1
ATOM 710 N N . GLN A 1 88 ? 6.004 -10.283 3.045 1.00 97.19 88 GLN A N 1
ATOM 711 C CA . GLN A 1 88 ? 4.871 -9.486 3.528 1.00 97.19 88 GLN A CA 1
ATOM 712 C C . GLN A 1 88 ? 3.796 -9.263 2.455 1.00 97.19 88 GLN A C 1
ATOM 714 O O . GLN A 1 88 ? 2.600 -9.304 2.759 1.00 97.19 88 GLN A O 1
ATOM 719 N N . ILE A 1 89 ? 4.194 -9.064 1.196 1.00 98.12 89 ILE A N 1
ATOM 720 C CA . ILE A 1 89 ? 3.264 -8.971 0.062 1.00 98.12 89 ILE A CA 1
ATOM 721 C C . ILE A 1 89 ? 2.538 -10.306 -0.139 1.00 98.12 89 ILE A C 1
ATOM 723 O O . ILE A 1 89 ? 1.312 -10.317 -0.266 1.00 98.12 89 ILE A O 1
ATOM 727 N N . HIS A 1 90 ? 3.266 -11.423 -0.108 1.00 97.69 90 HIS A N 1
ATOM 728 C CA . HIS A 1 90 ? 2.700 -12.757 -0.277 1.00 97.69 90 HIS A CA 1
ATOM 729 C C . HIS A 1 90 ? 1.684 -13.097 0.823 1.00 97.69 90 HIS A C 1
ATOM 731 O O . HIS A 1 90 ? 0.544 -13.460 0.530 1.00 97.69 90 HIS A O 1
ATOM 737 N N . VAL A 1 91 ? 2.047 -12.887 2.093 1.00 96.19 91 VAL A N 1
ATOM 738 C CA . VAL A 1 91 ? 1.138 -13.081 3.232 1.00 96.19 91 VAL A CA 1
ATOM 739 C C . VAL A 1 91 ? -0.085 -12.174 3.115 1.00 96.19 91 VAL A C 1
ATOM 741 O O . VAL A 1 91 ? -1.212 -12.629 3.312 1.00 96.19 91 VAL A O 1
ATOM 744 N N . SER A 1 92 ? 0.101 -10.908 2.731 1.00 96.94 92 SER A N 1
ATOM 745 C CA . SER A 1 92 ? -1.010 -9.978 2.510 1.00 96.94 92 SER A CA 1
ATOM 746 C C . SER A 1 92 ? -1.958 -10.468 1.409 1.00 96.94 92 SER A C 1
ATOM 748 O O . SER A 1 92 ? -3.175 -10.373 1.569 1.00 96.94 92 SER A O 1
ATOM 750 N N . TRP A 1 93 ? -1.439 -11.028 0.317 1.00 97.69 93 TRP A N 1
ATOM 751 C CA . TRP A 1 93 ? -2.256 -11.592 -0.760 1.00 97.69 93 TRP A CA 1
ATOM 752 C C . TRP A 1 93 ? -3.052 -12.813 -0.301 1.00 97.69 93 TRP A C 1
ATOM 754 O O . TRP A 1 93 ? -4.258 -12.865 -0.545 1.00 97.69 93 TRP A O 1
ATOM 764 N N . LEU A 1 94 ? -2.421 -13.733 0.435 1.00 97.06 94 LEU A N 1
ATOM 765 C CA . LEU A 1 94 ? -3.091 -14.903 1.010 1.00 97.06 94 LEU A CA 1
ATOM 766 C C . LEU A 1 94 ? -4.200 -14.519 1.998 1.00 97.06 94 LEU A C 1
ATOM 768 O O . LEU A 1 94 ? -5.279 -15.106 1.964 1.00 97.06 94 LEU A O 1
ATOM 772 N N . GLN A 1 95 ? -3.949 -13.531 2.861 1.00 94.75 95 GLN A N 1
ATOM 773 C CA . GLN A 1 95 ? -4.876 -13.130 3.924 1.00 94.75 95 GLN A CA 1
ATOM 774 C C . GLN A 1 95 ? -6.058 -12.287 3.436 1.00 94.75 95 GLN A C 1
ATOM 776 O O . GLN A 1 95 ? -7.111 -12.299 4.069 1.00 94.75 95 GLN A O 1
ATOM 781 N N . ASN A 1 96 ? -5.888 -11.518 2.356 1.00 92.62 96 ASN A N 1
ATOM 782 C CA . ASN A 1 96 ? -6.883 -10.529 1.918 1.00 92.62 96 ASN A CA 1
ATOM 783 C C . ASN A 1 96 ? -7.584 -10.887 0.601 1.00 92.62 96 ASN A C 1
ATOM 785 O O . ASN A 1 96 ? -8.466 -10.144 0.177 1.00 92.62 96 ASN A O 1
ATOM 789 N N . SER A 1 97 ? -7.210 -11.995 -0.040 1.00 92.88 97 SER A N 1
ATOM 790 C CA . SER A 1 97 ? -7.796 -12.432 -1.313 1.00 92.88 97 SER A CA 1
ATOM 791 C C . SER A 1 97 ? -8.382 -13.828 -1.152 1.00 92.88 97 SER A C 1
ATOM 793 O O . SER A 1 97 ? -7.705 -14.716 -0.627 1.00 92.88 97 SER A O 1
ATOM 795 N N . SER A 1 98 ? -9.616 -14.049 -1.613 1.00 94.62 98 SER A N 1
ATOM 796 C CA . SER A 1 98 ? -10.214 -15.389 -1.619 1.00 94.62 98 SER A CA 1
ATOM 797 C C . SER A 1 98 ? -9.458 -16.326 -2.568 1.00 94.62 98 SER A C 1
ATOM 799 O O . SER A 1 98 ? -8.718 -15.873 -3.439 1.00 94.62 98 SER A O 1
ATOM 801 N N . ALA A 1 99 ? -9.641 -17.644 -2.442 1.00 95.12 99 ALA A N 1
ATOM 802 C CA . ALA A 1 99 ? -9.021 -18.593 -3.373 1.00 95.12 99 ALA A CA 1
ATOM 803 C C . ALA A 1 99 ? -9.406 -18.306 -4.838 1.00 95.12 99 ALA A C 1
ATOM 805 O O . ALA A 1 99 ? -8.554 -18.385 -5.720 1.00 95.12 99 ALA A O 1
ATOM 806 N N . PHE A 1 100 ? -10.658 -17.902 -5.073 1.00 95.44 100 PHE A N 1
ATOM 807 C CA . PHE A 1 100 ? -11.140 -17.489 -6.389 1.00 95.44 100 PHE A CA 1
ATOM 808 C C . PHE A 1 100 ? -10.442 -16.213 -6.882 1.00 95.44 100 PHE A C 1
ATOM 810 O O . PHE A 1 100 ? -9.926 -16.192 -7.996 1.00 95.44 100 PHE A O 1
ATOM 817 N N . ASP A 1 101 ? -10.339 -15.179 -6.037 1.00 94.50 101 ASP A N 1
ATOM 818 C CA . ASP A 1 101 ? -9.647 -13.935 -6.405 1.00 94.50 101 ASP A CA 1
ATOM 819 C C . ASP A 1 101 ? -8.177 -14.182 -6.734 1.00 94.50 101 ASP A C 1
ATOM 821 O O . ASP A 1 101 ? -7.645 -13.588 -7.663 1.00 94.50 101 ASP A O 1
ATOM 825 N N . ARG A 1 102 ? -7.513 -15.069 -5.985 1.00 96.31 102 ARG A N 1
ATOM 826 C CA . ARG A 1 102 ? -6.114 -15.435 -6.229 1.00 96.31 102 ARG A CA 1
ATOM 827 C C . ARG A 1 102 ? -5.924 -16.160 -7.557 1.00 96.31 102 ARG A C 1
ATOM 829 O O . ARG A 1 102 ? -4.901 -15.954 -8.199 1.00 96.31 102 ARG A O 1
ATOM 836 N N . ALA A 1 103 ? -6.894 -16.974 -7.971 1.00 95.44 103 ALA A N 1
ATOM 837 C CA . ALA A 1 103 ? -6.872 -17.626 -9.277 1.00 95.44 103 ALA A CA 1
ATOM 838 C C . ALA A 1 103 ? -7.095 -16.622 -10.421 1.00 95.44 103 ALA A C 1
ATOM 840 O O . ALA A 1 103 ? -6.409 -16.688 -11.436 1.00 95.44 103 ALA A O 1
ATOM 841 N N . ALA A 1 104 ? -8.012 -15.665 -10.245 1.00 94.94 104 ALA A N 1
ATOM 842 C CA . ALA A 1 104 ? -8.280 -14.618 -11.234 1.00 94.94 104 ALA A CA 1
ATOM 843 C C . ALA A 1 104 ? -7.174 -13.544 -11.299 1.00 94.94 104 ALA A C 1
ATOM 845 O O . ALA A 1 104 ? -6.952 -12.930 -12.343 1.00 94.94 104 ALA A O 1
ATOM 846 N N . HIS A 1 105 ? -6.490 -13.304 -10.180 1.00 94.75 105 HIS A N 1
ATOM 847 C CA . HIS A 1 105 ? -5.495 -12.250 -9.995 1.00 94.75 105 HIS A CA 1
ATOM 848 C C . HIS A 1 105 ? -4.264 -12.796 -9.249 1.00 94.75 105 HIS A C 1
ATOM 850 O O . HIS A 1 105 ? -4.065 -12.501 -8.059 1.00 94.75 105 HIS A O 1
ATOM 856 N N . PRO A 1 106 ? -3.443 -13.621 -9.924 1.00 95.94 106 PRO A N 1
ATOM 857 C CA . PRO A 1 106 ? -2.261 -14.211 -9.317 1.00 95.94 106 PRO A CA 1
ATOM 858 C C . PRO A 1 106 ? -1.211 -13.149 -8.982 1.00 95.94 106 PRO A C 1
ATOM 860 O O . PRO A 1 106 ? -1.095 -12.121 -9.654 1.00 95.94 106 PRO A O 1
ATOM 863 N N . LEU A 1 107 ? -0.421 -13.418 -7.941 1.00 93.75 107 LEU A N 1
ATOM 864 C CA . LEU A 1 107 ? 0.783 -12.655 -7.628 1.00 93.75 107 LEU A CA 1
ATOM 865 C C . LEU A 1 107 ? 1.836 -12.995 -8.703 1.00 93.75 107 LEU A C 1
ATOM 867 O O . LEU A 1 107 ? 2.586 -13.953 -8.549 1.00 93.75 107 LEU A O 1
ATOM 871 N N . GLY A 1 108 ? 1.794 -12.309 -9.849 1.00 89.56 108 GLY A N 1
ATOM 872 C CA . GLY A 1 108 ? 2.721 -12.535 -10.965 1.00 89.56 108 GLY A CA 1
ATOM 873 C C . GLY A 1 108 ? 4.168 -12.163 -10.623 1.00 89.56 108 GLY A C 1
ATOM 874 O O . GLY A 1 108 ? 4.490 -11.843 -9.479 1.00 89.56 108 GLY A O 1
ATOM 875 N N . GLU A 1 109 ? 5.055 -12.162 -11.617 1.00 95.81 109 GLU A N 1
ATOM 876 C CA . GLU A 1 109 ? 6.420 -11.668 -11.415 1.00 95.81 109 GLU A CA 1
ATOM 877 C C . GLU A 1 109 ? 6.448 -10.144 -11.241 1.00 95.81 109 GLU A C 1
ATOM 879 O O . GLU A 1 109 ? 5.867 -9.391 -12.024 1.00 95.81 109 GLU A O 1
ATOM 884 N N . TYR A 1 110 ? 7.167 -9.682 -10.219 1.00 98.19 110 TYR A N 1
ATOM 885 C CA . TYR A 1 110 ? 7.391 -8.265 -9.951 1.00 98.19 110 TYR A CA 1
ATOM 886 C C . TYR A 1 110 ? 8.768 -8.036 -9.327 1.00 98.19 110 TYR A C 1
ATOM 888 O O . TYR A 1 110 ? 9.365 -8.926 -8.705 1.00 98.19 110 TYR A O 1
ATOM 896 N N . LEU A 1 111 ? 9.248 -6.805 -9.464 1.00 98.38 111 LEU A N 1
ATOM 897 C CA . LEU A 1 111 ? 10.502 -6.337 -8.893 1.00 98.38 111 LEU A CA 1
ATOM 898 C C . LEU A 1 111 ? 10.239 -5.513 -7.629 1.00 98.38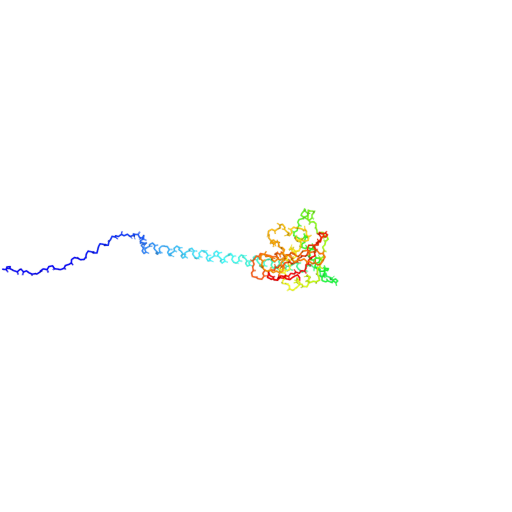 111 LEU A C 1
ATOM 900 O O . LEU A 1 111 ? 9.223 -4.819 -7.507 1.00 98.38 111 LEU A O 1
ATOM 904 N N . VAL A 1 112 ? 11.173 -5.581 -6.687 1.00 98.25 112 VAL A N 1
ATOM 905 C CA . VAL A 1 112 ? 11.195 -4.727 -5.503 1.00 98.25 112 VAL A CA 1
ATOM 906 C C . VAL A 1 112 ? 12.356 -3.759 -5.667 1.00 98.25 112 VAL A C 1
ATOM 908 O O . VAL A 1 112 ? 13.512 -4.159 -5.677 1.00 98.25 112 VAL A O 1
ATOM 911 N N . GLY A 1 113 ? 12.047 -2.477 -5.826 1.00 96.69 113 GLY A N 1
ATOM 912 C CA . GLY A 1 113 ? 13.054 -1.433 -5.921 1.00 96.69 113 GLY A CA 1
ATOM 913 C C . GLY A 1 113 ? 13.827 -1.280 -4.604 1.00 96.69 113 GLY A C 1
ATOM 914 O O . GLY A 1 113 ? 13.273 -1.512 -3.522 1.00 96.69 113 GLY A O 1
ATOM 915 N N . PRO A 1 114 ? 15.086 -0.817 -4.659 1.00 94.12 114 PRO A N 1
ATOM 916 C CA . PRO A 1 114 ? 15.993 -0.801 -3.508 1.00 94.12 114 PRO A CA 1
ATOM 917 C C . PRO A 1 114 ? 15.500 0.085 -2.353 1.00 94.12 114 PRO A C 1
ATOM 919 O O . PRO A 1 114 ? 15.774 -0.186 -1.186 1.00 94.12 114 PRO A O 1
ATOM 922 N N . ALA A 1 115 ? 14.732 1.136 -2.656 1.00 96.94 115 ALA A N 1
ATOM 923 C CA . ALA A 1 115 ? 14.178 2.044 -1.653 1.00 96.94 115 ALA A CA 1
ATOM 924 C C . ALA A 1 115 ? 12.854 1.551 -1.045 1.00 96.94 115 ALA A C 1
ATOM 926 O O . ALA A 1 115 ? 12.404 2.091 -0.027 1.00 96.94 115 ALA A O 1
ATOM 927 N N . PHE A 1 116 ? 12.206 0.546 -1.643 1.00 98.44 116 PHE A N 1
ATOM 928 C CA . PHE A 1 116 ? 10.850 0.165 -1.271 1.00 98.44 116 PHE A CA 1
ATOM 929 C C . PHE A 1 116 ? 10.797 -0.354 0.158 1.00 98.44 116 PHE A C 1
ATOM 931 O O . PHE A 1 116 ? 10.129 0.247 1.001 1.00 98.44 116 PHE A O 1
ATOM 938 N N . ALA A 1 117 ? 11.539 -1.418 0.456 1.00 97.06 117 ALA A N 1
ATOM 939 C CA . ALA A 1 117 ? 11.487 -2.065 1.759 1.00 97.06 117 ALA A CA 1
ATOM 940 C C . ALA A 1 117 ? 11.871 -1.106 2.901 1.00 97.06 117 ALA A C 1
ATOM 942 O O . ALA A 1 117 ? 11.133 -0.989 3.885 1.00 97.06 117 ALA A O 1
ATOM 943 N N . ALA A 1 118 ? 12.950 -0.337 2.725 1.00 96.50 118 ALA A N 1
ATOM 944 C CA . ALA A 1 118 ? 13.380 0.678 3.683 1.00 96.50 118 ALA A CA 1
ATOM 945 C C . ALA A 1 118 ? 12.290 1.737 3.930 1.00 96.50 118 ALA A C 1
ATOM 947 O O . ALA A 1 118 ? 11.976 2.056 5.082 1.00 96.50 118 ALA A O 1
ATOM 948 N N . SER A 1 119 ? 11.645 2.232 2.863 1.00 97.62 119 SER A N 1
ATOM 949 C CA . SER A 1 119 ? 10.567 3.218 2.985 1.00 97.62 119 SER A CA 1
ATOM 950 C C . SER A 1 119 ? 9.376 2.687 3.786 1.00 97.62 119 SER A C 1
ATOM 952 O O . SER A 1 119 ? 8.817 3.423 4.599 1.00 97.62 119 SER A O 1
ATOM 954 N N . VAL A 1 120 ? 9.019 1.404 3.639 1.00 97.44 120 VAL A N 1
ATOM 955 C CA . VAL A 1 120 ? 7.901 0.807 4.384 1.00 97.44 120 VAL A CA 1
ATOM 956 C C . VAL A 1 120 ? 8.265 0.518 5.835 1.00 97.44 120 VAL A C 1
ATOM 958 O O . VAL A 1 120 ? 7.450 0.768 6.722 1.00 97.44 120 VAL A O 1
ATOM 961 N N . ARG A 1 121 ? 9.485 0.041 6.104 1.00 94.88 121 ARG A N 1
ATOM 962 C CA . ARG A 1 121 ? 9.938 -0.292 7.464 1.00 94.88 121 ARG A CA 1
ATOM 963 C C . ARG A 1 121 ? 9.912 0.919 8.402 1.00 94.88 121 ARG A C 1
ATOM 965 O O . ARG A 1 121 ? 9.621 0.762 9.583 1.00 94.88 121 ARG A O 1
ATOM 972 N N . SER A 1 122 ? 10.128 2.121 7.865 1.00 93.94 122 SER A N 1
ATOM 973 C CA . SER A 1 122 ? 10.026 3.385 8.614 1.00 93.94 122 SER A CA 1
ATOM 974 C C . SER A 1 122 ? 8.604 3.745 9.082 1.00 93.94 122 SER A C 1
ATOM 976 O O . SER A 1 122 ? 8.423 4.659 9.886 1.00 93.94 122 SER A O 1
ATOM 978 N N . LEU A 1 123 ? 7.572 3.062 8.573 1.00 94.44 123 LEU A N 1
ATOM 979 C CA . LEU A 1 123 ? 6.173 3.376 8.855 1.00 94.44 123 LEU A CA 1
ATOM 980 C C . LEU A 1 123 ? 5.665 2.620 10.083 1.00 94.44 123 LEU A C 1
ATOM 982 O O . LEU A 1 123 ? 6.078 1.496 10.360 1.00 94.44 123 LEU A O 1
ATOM 986 N N . ALA A 1 124 ? 4.668 3.192 10.760 1.00 91.81 124 ALA A N 1
ATOM 987 C CA . ALA A 1 124 ? 3.944 2.489 11.816 1.00 91.81 124 ALA A CA 1
ATOM 988 C C . ALA A 1 124 ? 3.279 1.198 11.278 1.00 91.81 124 ALA A C 1
ATOM 990 O O . ALA A 1 124 ? 2.770 1.210 10.148 1.00 91.81 124 ALA A O 1
ATOM 991 N N . PRO A 1 125 ? 3.188 0.110 12.070 1.00 90.88 125 PRO A N 1
ATOM 992 C CA . PRO A 1 125 ? 2.691 -1.193 11.605 1.00 90.88 125 PRO A CA 1
ATOM 993 C C . PRO A 1 125 ? 1.317 -1.150 10.918 1.00 90.88 125 PRO A C 1
ATOM 995 O O . PRO A 1 125 ? 1.077 -1.822 9.915 1.00 90.88 125 PRO A O 1
ATOM 998 N N . GLN A 1 126 ? 0.406 -0.303 11.404 1.00 89.81 126 GLN A N 1
ATOM 999 C CA . GLN A 1 126 ? -0.940 -0.162 10.838 1.00 89.81 126 GLN A CA 1
ATOM 1000 C C . GLN A 1 126 ? -0.911 0.446 9.430 1.00 89.81 126 GLN A C 1
ATOM 1002 O O . GLN A 1 126 ? -1.783 0.164 8.604 1.00 89.81 126 GLN A O 1
ATOM 1007 N N . LEU A 1 127 ? 0.081 1.293 9.150 1.00 92.69 127 LEU A N 1
ATOM 1008 C CA . LEU A 1 127 ? 0.295 1.879 7.836 1.00 92.69 127 LEU A CA 1
ATOM 1009 C C . LEU A 1 127 ? 1.046 0.910 6.917 1.00 92.69 127 LEU A C 1
ATOM 1011 O O . LEU A 1 127 ? 0.660 0.802 5.755 1.00 92.69 127 LEU A O 1
ATOM 1015 N N . GLN A 1 128 ? 2.004 0.131 7.435 1.00 96.00 128 GLN A N 1
ATOM 1016 C CA . GLN A 1 128 ? 2.631 -0.967 6.684 1.00 96.00 128 GLN A CA 1
ATOM 1017 C C . GLN A 1 128 ? 1.574 -1.944 6.146 1.00 96.00 128 GLN A C 1
ATOM 1019 O O . GLN A 1 128 ? 1.533 -2.219 4.953 1.00 96.00 128 GLN A O 1
ATOM 1024 N N . ALA A 1 129 ? 0.611 -2.357 6.978 1.00 94.38 129 ALA A N 1
ATOM 1025 C CA . ALA A 1 129 ? -0.488 -3.231 6.551 1.00 94.38 129 ALA A CA 1
ATOM 1026 C C . ALA A 1 129 ? -1.376 -2.630 5.438 1.00 94.38 129 ALA A C 1
ATOM 1028 O O . ALA A 1 129 ? -2.018 -3.351 4.671 1.00 94.38 129 ALA A O 1
ATOM 1029 N N . LYS A 1 130 ? -1.466 -1.297 5.336 1.00 95.88 130 LYS A N 1
ATOM 1030 C CA . LYS A 1 130 ? -2.142 -0.630 4.209 1.00 95.88 130 LYS A CA 1
ATOM 1031 C C . LYS A 1 130 ? -1.270 -0.637 2.957 1.00 95.88 130 LYS A C 1
ATOM 1033 O O . LYS A 1 130 ? -1.799 -0.851 1.869 1.00 95.88 130 LYS A O 1
ATOM 1038 N N . VAL A 1 131 ? 0.038 -0.435 3.117 1.00 97.69 131 VAL A N 1
ATOM 1039 C CA . VAL A 1 131 ? 1.006 -0.522 2.019 1.00 97.69 131 VAL A CA 1
ATOM 1040 C C . VAL A 1 131 ? 0.999 -1.915 1.411 1.00 97.69 131 VAL A C 1
ATOM 1042 O O . VAL A 1 131 ? 0.885 -2.013 0.198 1.00 97.69 131 VAL A O 1
ATOM 1045 N N . TRP A 1 132 ? 1.035 -2.979 2.215 1.00 98.00 132 TRP A N 1
ATOM 1046 C CA . TRP A 1 132 ? 1.042 -4.352 1.699 1.00 98.00 132 TRP A CA 1
ATOM 1047 C C . TRP A 1 132 ? -0.196 -4.670 0.868 1.00 98.00 132 TRP A C 1
ATOM 1049 O O . TRP A 1 132 ? -0.076 -5.215 -0.224 1.00 98.00 132 TRP A O 1
ATOM 1059 N N . ARG A 1 133 ? -1.378 -4.222 1.302 1.00 96.94 133 ARG A N 1
ATOM 1060 C CA . ARG A 1 133 ? -2.602 -4.339 0.495 1.00 96.94 133 ARG A CA 1
ATOM 1061 C C . ARG A 1 133 ? -2.525 -3.537 -0.804 1.00 96.94 133 ARG A C 1
ATOM 1063 O O . ARG A 1 133 ? -2.926 -4.038 -1.845 1.00 96.94 133 ARG A O 1
ATOM 1070 N N . ALA A 1 134 ? -1.994 -2.315 -0.760 1.00 97.50 134 ALA A N 1
ATOM 1071 C CA . ALA A 1 134 ? -1.804 -1.514 -1.967 1.00 97.50 134 ALA A CA 1
ATOM 1072 C C . ALA A 1 134 ? -0.791 -2.153 -2.930 1.00 97.50 134 ALA A C 1
ATOM 1074 O O . ALA A 1 134 ? -1.039 -2.172 -4.128 1.00 97.50 134 ALA A O 1
ATOM 1075 N N . ALA A 1 135 ? 0.308 -2.707 -2.418 1.00 98.19 135 ALA A N 1
ATOM 1076 C CA . ALA A 1 135 ? 1.304 -3.415 -3.208 1.00 98.19 135 ALA A CA 1
ATOM 1077 C C . ALA A 1 135 ? 0.688 -4.638 -3.897 1.00 98.19 135 ALA A C 1
ATOM 1079 O O . ALA A 1 135 ? 0.847 -4.764 -5.104 1.00 98.19 135 ALA A O 1
ATOM 1080 N N . VAL A 1 136 ? -0.092 -5.457 -3.176 1.00 98.19 136 VAL A N 1
ATOM 1081 C CA . VAL A 1 136 ? -0.850 -6.582 -3.756 1.00 98.19 136 VAL A CA 1
ATOM 1082 C C . VAL A 1 136 ? -1.756 -6.112 -4.893 1.00 98.19 136 VAL A C 1
ATOM 1084 O O . VAL A 1 136 ? -1.714 -6.683 -5.980 1.00 98.19 136 VAL A O 1
ATOM 1087 N N . ASP A 1 137 ? -2.535 -5.048 -4.686 1.00 97.06 137 ASP A N 1
ATOM 1088 C CA . ASP A 1 137 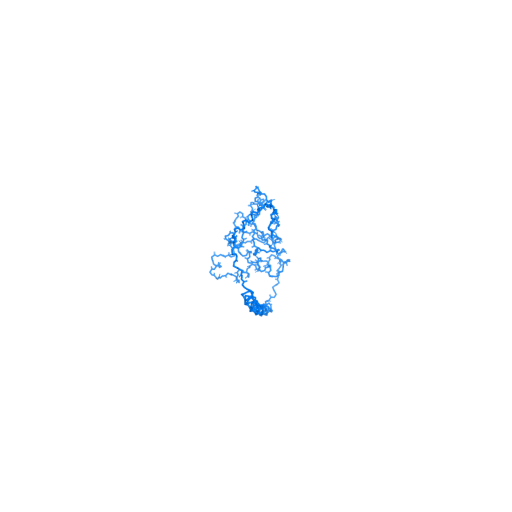? -3.408 -4.516 -5.737 1.00 97.06 137 ASP A CA 1
ATOM 1089 C C . ASP A 1 137 ? -2.607 -4.098 -6.979 1.00 97.06 137 ASP A C 1
ATOM 1091 O O . ASP A 1 137 ? -3.032 -4.355 -8.103 1.00 97.06 137 ASP A O 1
ATOM 1095 N N . VAL A 1 138 ? -1.443 -3.466 -6.802 1.00 97.31 138 VAL A N 1
ATOM 1096 C CA . VAL A 1 138 ? -0.600 -3.028 -7.922 1.00 97.31 138 VAL A CA 1
ATOM 1097 C C . VAL A 1 138 ? 0.040 -4.220 -8.644 1.00 97.31 138 VAL A C 1
ATOM 1099 O O . VAL A 1 138 ? -0.075 -4.289 -9.865 1.00 97.31 138 VAL A O 1
ATOM 1102 N N . VAL A 1 139 ? 0.667 -5.165 -7.933 1.00 97.69 139 VAL A N 1
ATOM 1103 C CA . VAL A 1 139 ? 1.381 -6.302 -8.561 1.00 97.69 139 VAL A CA 1
ATOM 1104 C C . VAL A 1 139 ? 0.439 -7.328 -9.194 1.00 97.69 139 VAL A C 1
ATOM 1106 O O . VAL A 1 139 ? 0.838 -8.044 -10.101 1.00 97.69 139 VAL A O 1
ATOM 1109 N N . THR A 1 140 ? -0.826 -7.372 -8.769 1.00 96.31 140 THR A N 1
ATOM 1110 C CA . THR A 1 140 ? -1.878 -8.188 -9.407 1.00 96.31 140 THR A CA 1
ATOM 1111 C C . THR A 1 140 ? -2.576 -7.467 -10.572 1.00 96.31 140 THR A C 1
ATOM 1113 O O . THR A 1 140 ? -3.567 -7.958 -11.108 1.00 96.31 140 THR A O 1
ATOM 1116 N N . GLY A 1 141 ? -2.121 -6.262 -10.941 1.00 94.12 141 GLY A N 1
ATOM 1117 C CA . GLY A 1 141 ? -2.677 -5.454 -12.035 1.00 94.12 141 GLY A CA 1
ATOM 1118 C C . GLY A 1 141 ? -3.992 -4.731 -11.712 1.00 94.12 141 GLY A C 1
ATOM 1119 O O . GLY A 1 141 ? -4.433 -3.864 -12.468 1.00 94.12 141 GLY A O 1
ATOM 1120 N N . ARG A 1 142 ? -4.614 -5.002 -10.561 1.00 93.38 142 ARG A N 1
ATOM 1121 C CA . ARG A 1 142 ? -5.905 -4.413 -10.158 1.00 93.38 142 ARG A CA 1
ATOM 1122 C C . ARG A 1 142 ? -5.799 -2.934 -9.797 1.00 93.38 142 ARG A C 1
ATOM 1124 O O . ARG A 1 142 ? -6.759 -2.181 -9.954 1.00 93.38 142 ARG A O 1
ATOM 1131 N N . GLY A 1 143 ? -4.636 -2.497 -9.323 1.00 92.25 143 GLY A N 1
ATOM 1132 C CA . GLY A 1 143 ? -4.422 -1.179 -8.730 1.00 92.25 143 GLY A CA 1
ATOM 1133 C C . GLY A 1 143 ? -4.782 -0.020 -9.656 1.00 92.25 143 GLY A C 1
ATOM 1134 O O . GLY A 1 143 ? -5.238 1.013 -9.174 1.00 92.25 143 GLY A O 1
ATOM 1135 N N . ARG A 1 144 ? -4.645 -0.194 -10.978 1.00 93.62 144 ARG A N 1
ATOM 1136 C CA . ARG A 1 144 ? -5.020 0.824 -11.975 1.00 93.62 144 ARG A CA 1
ATOM 1137 C C . ARG A 1 144 ? -6.531 0.995 -12.145 1.00 93.62 144 ARG A C 1
ATOM 1139 O O . ARG A 1 144 ? -6.970 2.067 -12.546 1.00 93.62 144 ARG A O 1
ATOM 1146 N N . HIS A 1 145 ? -7.312 -0.031 -11.821 1.00 93.12 145 HIS A N 1
ATOM 1147 C CA . HIS A 1 145 ? -8.766 -0.064 -12.014 1.00 93.12 145 HIS A CA 1
ATOM 1148 C C . HIS A 1 145 ? -9.543 0.182 -10.714 1.00 93.12 145 HIS A C 1
ATOM 1150 O O . HIS A 1 145 ? -10.737 0.478 -10.733 1.00 93.12 145 HIS A O 1
ATOM 1156 N N . LEU A 1 146 ? -8.871 0.088 -9.566 1.00 93.12 146 LEU A N 1
ATOM 1157 C CA . LEU A 1 146 ? -9.476 0.346 -8.268 1.00 93.12 146 LEU A CA 1
ATOM 1158 C C . LEU A 1 146 ? -9.547 1.849 -7.983 1.00 93.12 146 LEU A C 1
ATOM 1160 O O . LEU A 1 146 ? -8.539 2.502 -7.713 1.00 93.12 146 LEU A O 1
ATOM 1164 N N . HIS A 1 147 ? -10.768 2.385 -7.927 1.00 91.44 147 HIS A N 1
ATOM 1165 C CA . HIS A 1 147 ? -11.027 3.779 -7.545 1.00 91.44 147 HIS A CA 1
ATOM 1166 C C . HIS A 1 147 ? -10.378 4.160 -6.205 1.00 91.44 147 HIS A C 1
ATOM 1168 O O . HIS A 1 147 ? -9.830 5.251 -6.060 1.00 91.44 147 HIS A O 1
ATOM 1174 N N . SER A 1 148 ? -10.371 3.237 -5.238 1.00 91.12 148 SER A N 1
ATOM 1175 C CA . SER A 1 148 ? -9.744 3.423 -3.922 1.00 91.12 148 SER A CA 1
ATOM 1176 C C . SER A 1 148 ? -8.231 3.655 -3.995 1.00 91.12 148 SER A C 1
ATOM 1178 O O . SER A 1 148 ? -7.654 4.256 -3.086 1.00 91.12 148 SER A O 1
ATOM 1180 N N . ARG A 1 149 ? -7.584 3.211 -5.078 1.00 95.19 149 ARG A N 1
ATOM 1181 C CA . ARG A 1 149 ? -6.155 3.403 -5.312 1.00 95.19 149 ARG A CA 1
ATOM 1182 C C . ARG A 1 149 ? -5.841 4.697 -6.030 1.00 95.19 149 ARG A C 1
ATOM 1184 O O . ARG A 1 149 ? -4.704 5.132 -5.914 1.00 95.19 149 ARG A O 1
ATOM 1191 N N . GLY A 1 150 ? -6.802 5.348 -6.688 1.00 93.38 150 GLY A N 1
ATOM 1192 C CA . GLY A 1 150 ? -6.588 6.641 -7.348 1.00 93.38 150 GLY A CA 1
ATOM 1193 C C . GLY A 1 150 ? -5.275 6.663 -8.130 1.00 93.38 150 GLY A C 1
ATOM 1194 O O . GLY A 1 150 ? -4.383 7.454 -7.805 1.00 93.38 150 GLY A O 1
ATOM 1195 N N . ALA A 1 151 ? -5.129 5.691 -9.033 1.00 95.94 151 ALA A N 1
ATOM 1196 C CA . ALA A 1 151 ? -3.926 5.470 -9.814 1.00 95.94 151 ALA A CA 1
ATOM 1197 C C . ALA A 1 151 ? -3.754 6.596 -10.831 1.00 95.94 151 ALA A C 1
ATOM 1199 O O . ALA A 1 151 ? -4.614 6.813 -11.684 1.00 95.94 151 ALA A O 1
ATOM 1200 N N . HIS A 1 152 ? -2.629 7.295 -10.751 1.00 94.88 152 HIS A N 1
ATOM 1201 C CA . HIS A 1 152 ? -2.296 8.362 -11.686 1.00 94.88 152 HIS A CA 1
ATOM 1202 C C . HIS A 1 152 ? -0.831 8.253 -12.091 1.00 94.88 152 HIS A C 1
ATOM 1204 O O . HIS A 1 152 ? -0.012 7.895 -11.241 1.00 94.88 152 HIS A O 1
ATOM 1210 N N . PRO A 1 153 ? -0.480 8.610 -13.334 1.00 94.94 153 PRO A N 1
ATOM 1211 C CA . PRO A 1 153 ? 0.911 8.843 -13.683 1.00 94.94 153 PRO A CA 1
ATOM 1212 C C . PRO A 1 153 ? 1.556 9.838 -12.708 1.00 94.94 153 PRO A C 1
ATOM 1214 O O . PRO A 1 153 ? 0.926 10.813 -12.262 1.00 94.94 153 PRO A O 1
ATOM 1217 N N . LEU A 1 154 ? 2.799 9.558 -12.330 1.00 94.50 154 LEU A N 1
ATOM 1218 C CA . LEU A 1 154 ? 3.656 10.535 -11.680 1.00 94.50 154 LEU A CA 1
ATOM 1219 C C . LEU A 1 154 ? 4.095 11.534 -12.753 1.00 94.50 154 LEU A C 1
ATOM 1221 O O . LEU A 1 154 ? 4.420 11.128 -13.864 1.00 94.50 154 LEU A O 1
ATOM 1225 N N . ARG A 1 155 ? 4.082 12.828 -12.442 1.00 92.88 155 ARG A N 1
ATOM 1226 C CA . ARG A 1 155 ? 4.425 13.890 -13.396 1.00 92.88 155 ARG A CA 1
ATOM 1227 C C . ARG A 1 155 ? 5.612 14.685 -12.883 1.00 92.88 155 ARG A C 1
ATOM 1229 O O . ARG A 1 155 ? 5.704 14.904 -11.679 1.00 92.88 155 ARG A O 1
ATOM 1236 N N . SER A 1 156 ? 6.466 15.161 -13.785 1.00 87.00 156 SER A N 1
ATOM 1237 C CA . SER A 1 156 ? 7.663 15.952 -13.453 1.00 87.00 156 SER A CA 1
ATOM 1238 C C . SER A 1 156 ? 7.360 17.348 -12.882 1.00 87.00 156 SER A C 1
ATOM 1240 O O . SER A 1 156 ? 8.267 18.070 -12.480 1.00 87.00 156 SER A O 1
ATOM 1242 N N . GLY A 1 157 ? 6.084 17.735 -12.811 1.00 78.94 157 GLY A N 1
ATOM 1243 C CA . GLY A 1 157 ? 5.630 18.986 -12.218 1.00 78.94 157 GLY A CA 1
ATOM 1244 C C . GLY A 1 157 ? 4.119 19.013 -11.978 1.00 78.94 157 GLY A C 1
ATOM 1245 O O . GLY A 1 157 ? 3.400 18.053 -12.261 1.00 78.94 157 GLY A O 1
ATOM 1246 N N . ASN A 1 158 ? 3.632 20.147 -11.467 1.00 71.94 158 ASN A N 1
ATOM 1247 C CA . ASN A 1 158 ? 2.222 20.342 -11.096 1.00 71.94 158 ASN A CA 1
ATOM 1248 C C . ASN A 1 158 ? 1.364 20.986 -12.204 1.00 71.94 158 ASN A C 1
ATOM 1250 O O . ASN A 1 158 ? 0.161 21.162 -12.020 1.00 71.94 158 ASN A O 1
ATOM 1254 N N . GLY A 1 159 ? 1.966 21.358 -13.338 1.00 73.94 159 GLY A N 1
ATOM 1255 C CA . GLY A 1 159 ? 1.274 22.014 -14.450 1.00 73.94 159 GLY A CA 1
ATOM 1256 C C . GLY A 1 159 ? 0.452 21.055 -15.316 1.00 73.94 159 GLY A C 1
ATOM 1257 O O . GLY A 1 159 ? 0.720 19.855 -15.373 1.00 73.94 159 GLY A O 1
ATOM 1258 N N . ALA A 1 160 ? -0.523 21.597 -16.051 1.00 74.12 160 ALA A N 1
ATOM 1259 C CA . ALA A 1 160 ? -1.345 20.830 -16.994 1.00 74.12 160 ALA A CA 1
ATOM 1260 C C . ALA A 1 160 ? -0.521 20.167 -18.118 1.00 74.12 160 ALA A C 1
ATOM 1262 O O . ALA A 1 160 ? -0.912 19.119 -18.622 1.00 74.12 160 ALA A O 1
ATOM 1263 N N . HIS A 1 161 ? 0.635 20.749 -18.455 1.00 79.81 161 HIS A N 1
ATOM 1264 C CA . HIS A 1 161 ? 1.573 20.250 -19.466 1.00 79.81 161 HIS A CA 1
ATOM 1265 C C . HIS A 1 161 ? 2.734 19.434 -18.882 1.00 79.81 161 HIS A C 1
ATOM 1267 O O . HIS A 1 161 ? 3.664 19.099 -19.607 1.00 79.81 161 HIS A O 1
ATOM 1273 N N . ALA A 1 162 ? 2.724 19.143 -17.576 1.00 84.38 162 ALA A N 1
ATOM 1274 C CA . ALA A 1 162 ? 3.787 18.352 -16.975 1.00 84.38 162 ALA A CA 1
ATOM 1275 C C . ALA A 1 162 ? 3.785 16.936 -17.562 1.00 84.38 162 ALA A C 1
ATOM 1277 O O . ALA A 1 162 ? 2.767 16.240 -17.520 1.00 84.38 162 ALA A O 1
ATOM 1278 N N . HIS A 1 163 ? 4.934 16.534 -18.097 1.00 87.38 163 HIS A N 1
ATOM 1279 C CA . HIS A 1 163 ? 5.115 15.218 -18.687 1.00 87.38 163 HIS A CA 1
ATOM 1280 C C . HIS A 1 163 ? 5.101 14.133 -17.611 1.00 87.38 163 HIS A C 1
ATOM 1282 O O . HIS A 1 163 ? 5.510 14.355 -16.465 1.00 87.38 163 HIS A O 1
ATOM 1288 N N . ASP A 1 164 ? 4.630 12.953 -17.999 1.00 94.19 164 ASP A N 1
ATOM 1289 C CA . ASP A 1 164 ? 4.734 11.764 -17.168 1.00 94.19 164 ASP A CA 1
ATOM 1290 C C . ASP A 1 164 ? 6.213 11.429 -16.931 1.00 94.19 164 ASP A C 1
ATOM 1292 O O . ASP A 1 164 ? 7.063 11.617 -17.803 1.00 94.19 164 ASP A O 1
ATOM 1296 N N . VAL A 1 165 ? 6.523 10.936 -15.736 1.00 95.19 165 VAL A N 1
ATOM 1297 C CA . VAL A 1 165 ? 7.869 10.486 -15.385 1.00 95.19 165 VAL A CA 1
ATOM 1298 C C . VAL A 1 165 ? 8.118 9.132 -16.050 1.00 95.19 165 VAL A C 1
ATOM 1300 O O . VAL A 1 165 ? 7.441 8.143 -15.744 1.00 95.19 165 VAL A O 1
ATOM 1303 N N . VAL A 1 166 ? 9.100 9.102 -16.949 1.00 96.31 166 VAL A N 1
ATOM 1304 C CA . VAL A 1 166 ? 9.536 7.921 -17.703 1.00 96.31 166 VAL A CA 1
ATOM 1305 C C . VAL A 1 166 ? 11.027 7.703 -17.444 1.00 96.31 166 VAL A C 1
ATOM 1307 O O . VAL A 1 166 ? 11.797 8.658 -17.504 1.00 96.31 166 VAL A O 1
ATOM 1310 N N . ARG A 1 167 ? 11.417 6.471 -17.113 1.00 95.62 167 ARG A N 1
ATOM 1311 C CA . ARG A 1 167 ? 12.817 6.051 -16.948 1.00 95.62 167 ARG A CA 1
ATOM 1312 C C . ARG A 1 167 ? 13.427 5.723 -18.315 1.00 95.62 167 ARG A C 1
ATOM 1314 O O . ARG A 1 167 ? 12.694 5.456 -19.263 1.00 95.62 167 ARG A O 1
ATOM 1321 N N . ASP A 1 168 ? 14.753 5.718 -18.418 1.00 95.94 168 ASP A N 1
ATOM 1322 C CA . ASP A 1 168 ? 15.485 5.497 -19.678 1.00 95.94 168 ASP A CA 1
ATOM 1323 C C . ASP A 1 168 ? 15.147 4.167 -20.378 1.00 95.94 168 ASP A C 1
ATOM 1325 O O . ASP A 1 168 ? 15.226 4.064 -21.599 1.00 95.94 168 ASP A O 1
ATOM 1329 N N . ASP A 1 169 ? 14.713 3.158 -19.619 1.00 95.62 169 ASP A N 1
ATOM 1330 C CA . ASP A 1 169 ? 14.238 1.868 -20.134 1.00 95.62 169 ASP A CA 1
ATOM 1331 C C . ASP A 1 169 ? 12.784 1.902 -20.646 1.00 95.62 169 ASP A C 1
ATOM 1333 O O . ASP A 1 169 ? 12.237 0.874 -21.033 1.00 95.62 169 ASP A O 1
ATOM 1337 N N . GLY A 1 170 ? 12.133 3.068 -20.641 1.00 96.44 170 GLY A N 1
ATOM 1338 C CA . GLY A 1 170 ? 10.741 3.256 -21.046 1.00 96.44 170 GLY A CA 1
ATOM 1339 C C . GLY A 1 170 ? 9.714 2.947 -19.953 1.00 96.44 170 GLY A C 1
ATOM 1340 O O . GLY A 1 170 ? 8.508 3.053 -20.208 1.00 96.44 170 GLY A O 1
ATOM 1341 N N . ALA A 1 171 ? 10.145 2.585 -18.739 1.00 97.81 171 ALA A N 1
ATOM 1342 C CA . ALA A 1 171 ? 9.227 2.337 -17.637 1.00 97.81 171 ALA A CA 1
ATOM 1343 C C . ALA A 1 171 ? 8.530 3.635 -17.199 1.00 97.81 171 ALA A C 1
ATOM 1345 O O . ALA A 1 171 ? 9.157 4.685 -17.060 1.00 97.81 171 ALA A O 1
ATOM 1346 N N . ARG A 1 172 ? 7.219 3.571 -16.945 1.00 97.56 172 ARG A N 1
ATOM 1347 C CA . ARG A 1 172 ? 6.411 4.738 -16.537 1.00 97.56 172 ARG A CA 1
ATOM 1348 C C . ARG A 1 172 ? 6.082 4.688 -15.057 1.00 97.56 172 ARG A C 1
ATOM 1350 O O . ARG A 1 172 ? 5.565 3.676 -14.581 1.00 97.56 172 ARG A O 1
ATOM 1357 N N . CYS A 1 173 ? 6.328 5.775 -14.330 1.00 97.69 173 CYS A N 1
ATOM 1358 C CA . CYS A 1 173 ? 6.032 5.815 -12.902 1.00 97.69 173 CYS A CA 1
ATOM 1359 C C . CYS A 1 173 ? 4.567 6.180 -12.648 1.00 97.69 173 CYS A C 1
ATOM 1361 O O . CYS A 1 173 ? 4.033 7.148 -13.191 1.00 97.69 173 CYS A O 1
ATOM 1363 N N . PHE A 1 174 ? 3.922 5.419 -11.772 1.00 97.75 174 PHE A N 1
ATOM 1364 C CA . PHE A 1 174 ? 2.577 5.676 -11.280 1.00 97.75 174 PHE A CA 1
ATOM 1365 C C . PHE A 1 174 ? 2.589 5.862 -9.771 1.00 97.75 174 PHE A C 1
ATOM 1367 O O . PHE A 1 174 ? 3.341 5.214 -9.045 1.00 97.75 174 PHE A O 1
ATOM 1374 N N . ARG A 1 175 ? 1.669 6.697 -9.294 1.00 96.69 175 ARG A N 1
ATOM 1375 C CA . ARG A 1 175 ? 1.378 6.899 -7.877 1.00 96.69 175 ARG A CA 1
ATOM 1376 C C . ARG A 1 175 ? 0.011 6.332 -7.516 1.00 96.69 175 ARG A C 1
ATOM 1378 O O . ARG A 1 175 ? -1.000 6.651 -8.142 1.00 96.69 175 ARG A O 1
ATOM 1385 N N . TYR A 1 176 ? -0.022 5.560 -6.436 1.00 97.44 176 TYR A N 1
ATOM 1386 C CA . TYR A 1 176 ? -1.210 4.898 -5.901 1.00 97.44 176 TYR A CA 1
ATOM 1387 C C . TYR A 1 176 ? -1.465 5.347 -4.463 1.00 97.44 176 TYR A C 1
ATOM 1389 O O . TYR A 1 176 ? -0.546 5.490 -3.664 1.00 97.44 176 TYR A O 1
ATOM 1397 N N . SER A 1 177 ? -2.719 5.575 -4.102 1.00 96.69 177 SER A N 1
ATOM 1398 C CA . SER A 1 177 ? -3.148 5.849 -2.732 1.00 96.69 177 SER A CA 1
ATOM 1399 C C . SER A 1 177 ? -2.978 4.607 -1.854 1.00 96.69 177 SER A C 1
ATOM 1401 O O . SER A 1 177 ? -3.570 3.555 -2.108 1.00 96.69 177 SER A O 1
ATOM 1403 N N . VAL A 1 178 ? -2.223 4.742 -0.761 1.00 95.19 178 VAL A N 1
ATOM 1404 C CA . VAL A 1 178 ? -2.082 3.677 0.250 1.00 95.19 178 VAL A CA 1
ATOM 1405 C C . VAL A 1 178 ? -3.346 3.562 1.116 1.00 95.19 178 VAL A C 1
ATOM 1407 O O . VAL A 1 178 ? -3.709 2.478 1.570 1.00 95.19 178 VAL A O 1
ATOM 1410 N N . GLY A 1 179 ? -4.075 4.662 1.305 1.00 85.88 179 GLY A N 1
ATOM 1411 C CA . GLY A 1 179 ? -5.332 4.701 2.051 1.00 85.88 179 GLY A CA 1
ATOM 1412 C C . GLY A 1 179 ? -6.185 5.918 1.699 1.00 85.88 179 GLY A C 1
ATOM 1413 O O . GLY A 1 179 ? -5.857 6.672 0.785 1.00 85.88 179 GLY A O 1
ATOM 1414 N N . PHE A 1 180 ? -7.286 6.092 2.433 1.00 75.94 180 PHE A N 1
ATOM 1415 C CA . PHE A 1 180 ? -8.226 7.196 2.226 1.00 75.94 180 PHE A CA 1
ATOM 1416 C C . PHE A 1 180 ? -7.592 8.565 2.523 1.00 75.94 180 PHE A C 1
ATOM 1418 O O . PHE A 1 180 ? -6.633 8.657 3.293 1.00 75.94 180 PHE A O 1
ATOM 1425 N N . LYS A 1 181 ? -8.137 9.624 1.911 1.00 69.88 181 LYS A N 1
ATOM 1426 C CA . LYS A 1 181 ? -7.650 11.006 2.049 1.00 69.88 181 LYS A CA 1
ATOM 1427 C C . LYS A 1 181 ? -7.691 11.438 3.523 1.00 69.88 181 LYS A C 1
ATOM 1429 O O . LYS A 1 181 ? -8.768 11.585 4.088 1.00 69.88 181 LYS A O 1
ATOM 1434 N N . ALA A 1 182 ? -6.521 11.620 4.128 1.00 74.38 182 ALA A N 1
ATOM 1435 C CA . ALA A 1 182 ? -6.339 12.070 5.507 1.00 74.38 182 ALA A CA 1
ATOM 1436 C C . ALA A 1 182 ? -5.021 12.852 5.635 1.00 74.38 182 ALA A C 1
ATOM 1438 O O . ALA A 1 182 ? -4.145 12.745 4.769 1.00 74.38 182 ALA A O 1
ATOM 1439 N N . ALA A 1 183 ? -4.858 13.605 6.726 1.00 71.38 183 ALA A N 1
ATOM 1440 C CA . ALA A 1 183 ? -3.570 14.200 7.073 1.00 71.38 183 ALA A CA 1
ATOM 1441 C C . ALA A 1 183 ? -2.500 13.095 7.183 1.00 71.38 183 ALA A C 1
ATOM 1443 O O . ALA A 1 183 ? -2.724 12.064 7.817 1.00 71.38 183 ALA A O 1
ATOM 1444 N N . GLY A 1 184 ? -1.360 13.273 6.509 1.00 77.56 184 GLY A N 1
ATOM 1445 C CA . GLY A 1 184 ? -0.309 12.249 6.436 1.00 77.56 184 GLY A CA 1
ATOM 1446 C C . GLY A 1 184 ? -0.569 11.118 5.430 1.00 77.56 184 GLY A C 1
ATOM 1447 O O . GLY A 1 184 ? 0.067 10.065 5.523 1.00 77.56 184 GLY A O 1
ATOM 1448 N N . ALA A 1 185 ? -1.484 11.309 4.469 1.00 88.25 185 ALA A N 1
ATOM 1449 C CA . ALA A 1 185 ? -1.712 10.353 3.388 1.00 88.25 185 ALA A CA 1
ATOM 1450 C C . ALA A 1 185 ? -0.401 9.977 2.677 1.00 88.25 185 ALA A C 1
ATOM 1452 O O . ALA A 1 185 ? 0.429 10.832 2.352 1.00 88.25 185 ALA A O 1
ATOM 1453 N N . ARG A 1 186 ? -0.241 8.677 2.417 1.00 95.75 186 ARG A N 1
ATOM 1454 C CA . ARG A 1 186 ? 0.912 8.126 1.704 1.00 95.75 186 ARG A CA 1
ATOM 1455 C C . ARG A 1 186 ? 0.553 7.695 0.292 1.00 95.75 186 ARG A C 1
ATOM 1457 O O . ARG A 1 186 ? -0.576 7.263 0.025 1.00 95.75 186 ARG A O 1
ATOM 1464 N N . ARG A 1 187 ? 1.540 7.791 -0.591 1.00 96.56 187 ARG A N 1
ATOM 1465 C CA . ARG A 1 187 ? 1.499 7.294 -1.962 1.00 96.56 187 ARG A CA 1
ATOM 1466 C C . ARG A 1 187 ? 2.512 6.170 -2.124 1.00 96.56 187 ARG A C 1
ATOM 1468 O O . ARG A 1 187 ? 3.610 6.254 -1.588 1.00 96.56 187 ARG A O 1
ATOM 1475 N N . LEU A 1 188 ? 2.119 5.124 -2.834 1.00 98.19 188 LEU A N 1
ATOM 1476 C CA . LEU A 1 188 ? 3.011 4.096 -3.348 1.00 98.19 188 LEU A CA 1
ATOM 1477 C C . LEU A 1 188 ? 3.402 4.498 -4.769 1.00 98.19 188 LEU A C 1
ATOM 1479 O O . LEU A 1 188 ? 2.517 4.635 -5.615 1.00 98.19 188 LEU A O 1
ATOM 1483 N N . HIS A 1 189 ? 4.692 4.701 -5.012 1.00 98.31 189 HIS A N 1
ATOM 1484 C CA . HIS A 1 189 ? 5.248 4.850 -6.352 1.00 98.31 189 HIS A CA 1
ATOM 1485 C C . HIS A 1 189 ? 5.627 3.474 -6.894 1.00 98.31 189 HIS A C 1
ATOM 1487 O O . HIS A 1 189 ? 6.212 2.660 -6.174 1.00 98.31 189 HIS A O 1
ATOM 1493 N N . ALA A 1 190 ? 5.276 3.204 -8.145 1.00 98.25 190 ALA A N 1
ATOM 1494 C CA . ALA A 1 190 ? 5.628 1.967 -8.826 1.00 98.25 190 ALA A CA 1
ATOM 1495 C C . ALA A 1 190 ? 5.870 2.223 -10.314 1.00 98.25 190 ALA A C 1
ATOM 1497 O O . ALA A 1 190 ? 5.101 2.946 -10.955 1.00 98.25 190 ALA A O 1
ATOM 1498 N N . TRP A 1 191 ? 6.912 1.602 -10.853 1.00 98.31 191 TRP A N 1
ATOM 1499 C CA . TRP A 1 191 ? 7.217 1.627 -12.275 1.00 98.31 191 TRP A CA 1
ATOM 1500 C C . TRP A 1 191 ? 6.456 0.519 -12.990 1.00 98.31 191 TRP A C 1
ATOM 1502 O O . TRP A 1 191 ? 6.417 -0.622 -12.534 1.00 98.31 191 TRP A O 1
ATOM 1512 N N . HIS A 1 192 ? 5.835 0.873 -14.109 1.00 97.69 192 HIS A N 1
ATOM 1513 C CA . HIS A 1 192 ? 5.217 -0.060 -15.045 1.00 97.69 192 HIS A CA 1
ATOM 1514 C C . HIS A 1 192 ? 6.211 -0.266 -16.178 1.00 97.69 192 HIS A C 1
ATOM 1516 O O . HIS A 1 192 ? 6.462 0.671 -16.942 1.00 97.69 192 HIS A O 1
ATOM 1522 N N . LEU A 1 193 ? 6.820 -1.449 -16.218 1.00 97.62 193 LEU A N 1
ATOM 1523 C CA . LEU A 1 193 ? 7.880 -1.785 -17.160 1.00 97.62 193 LEU A CA 1
ATOM 1524 C C . LEU A 1 193 ? 7.284 -2.070 -18.551 1.00 97.62 193 LEU A C 1
ATOM 1526 O O . LEU A 1 193 ? 6.124 -2.483 -18.652 1.00 97.62 193 LEU A O 1
ATOM 1530 N N . PRO A 1 194 ? 8.058 -1.879 -19.637 1.00 96.88 194 PRO A N 1
ATOM 1531 C CA . PRO A 1 194 ? 7.591 -2.179 -20.993 1.00 96.88 194 PRO A CA 1
ATOM 1532 C C . PRO A 1 194 ? 7.214 -3.650 -21.212 1.00 96.88 194 PRO A C 1
ATOM 1534 O O . PRO A 1 194 ? 6.373 -3.938 -22.059 1.00 96.88 194 PRO A O 1
ATOM 1537 N N . ASP A 1 195 ? 7.808 -4.565 -20.441 1.00 95.25 195 ASP A N 1
ATOM 1538 C CA . ASP A 1 195 ? 7.521 -6.006 -20.466 1.00 95.25 195 ASP A CA 1
ATOM 1539 C C . ASP A 1 195 ? 6.226 -6.388 -19.719 1.00 95.25 195 ASP A C 1
ATOM 1541 O O . ASP A 1 195 ? 5.860 -7.560 -19.658 1.00 95.25 195 ASP A O 1
ATOM 1545 N N . GLY A 1 196 ? 5.518 -5.404 -19.156 1.00 93.38 196 GLY A N 1
ATOM 1546 C CA . GLY A 1 196 ? 4.268 -5.590 -18.425 1.00 93.38 196 GLY A CA 1
ATOM 1547 C C . GLY A 1 196 ? 4.445 -5.896 -16.938 1.00 93.38 196 GLY A C 1
ATOM 1548 O O . GLY A 1 196 ? 3.446 -5.926 -16.214 1.00 93.38 196 GLY A O 1
ATOM 1549 N N . ARG A 1 197 ? 5.679 -6.077 -16.449 1.00 96.38 197 ARG A N 1
ATOM 1550 C CA . ARG A 1 197 ? 5.936 -6.240 -15.015 1.00 96.38 197 ARG A CA 1
ATOM 1551 C C . ARG A 1 197 ? 5.832 -4.911 -14.279 1.00 96.38 197 ARG A C 1
ATOM 1553 O O . ARG A 1 197 ? 5.864 -3.817 -14.847 1.00 96.38 197 ARG A O 1
ATOM 1560 N N . VAL A 1 198 ? 5.723 -5.022 -12.962 1.00 97.81 198 VAL A N 1
ATOM 1561 C CA . VAL A 1 198 ? 5.752 -3.883 -12.049 1.00 97.81 198 VAL A CA 1
ATOM 1562 C C . VAL A 1 198 ? 7.022 -3.933 -11.214 1.00 97.81 198 VAL A C 1
ATOM 1564 O O . VAL A 1 198 ? 7.393 -4.987 -10.702 1.00 97.81 198 VAL A O 1
ATOM 1567 N N . GLU A 1 199 ? 7.632 -2.774 -11.001 1.00 98.44 199 GLU A N 1
ATOM 1568 C CA . GLU A 1 199 ? 8.652 -2.565 -9.977 1.00 98.44 199 GLU A CA 1
ATOM 1569 C C . GLU A 1 199 ? 8.097 -1.649 -8.880 1.00 98.44 199 GLU A C 1
ATOM 1571 O O . GLU A 1 199 ? 7.734 -0.493 -9.119 1.00 98.44 199 GLU A O 1
ATOM 1576 N N . LEU A 1 200 ? 8.006 -2.170 -7.656 1.00 98.62 200 LEU A N 1
ATOM 1577 C CA . LEU A 1 200 ? 7.596 -1.392 -6.488 1.00 98.62 200 LEU A CA 1
ATOM 1578 C C . LEU A 1 200 ? 8.733 -0.453 -6.094 1.00 98.62 200 LEU A C 1
ATOM 1580 O O . LEU A 1 200 ? 9.789 -0.916 -5.690 1.00 98.62 200 LEU A O 1
ATOM 1584 N N . CYS A 1 201 ? 8.524 0.856 -6.193 1.00 98.06 201 CYS A N 1
ATOM 1585 C CA . CYS A 1 201 ? 9.616 1.818 -6.088 1.00 98.06 201 CYS A CA 1
ATOM 1586 C C . CYS A 1 201 ? 9.833 2.297 -4.645 1.00 98.06 201 CYS A C 1
ATOM 1588 O O . CYS A 1 201 ? 10.873 2.030 -4.046 1.00 98.06 201 CYS A O 1
ATOM 1590 N N . ARG A 1 202 ? 8.837 2.976 -4.057 1.00 97.75 202 ARG A N 1
ATOM 1591 C CA . ARG A 1 202 ? 8.891 3.503 -2.679 1.00 97.75 202 ARG A CA 1
ATOM 1592 C C . ARG A 1 202 ? 7.532 3.970 -2.174 1.00 97.75 202 ARG A C 1
ATOM 1594 O O . ARG A 1 202 ? 6.608 4.210 -2.952 1.00 97.75 202 ARG A O 1
ATOM 1601 N N . VAL A 1 203 ? 7.419 4.149 -0.859 1.00 97.88 203 VAL A N 1
ATOM 1602 C CA . VAL A 1 203 ? 6.270 4.790 -0.210 1.00 97.88 203 VAL A CA 1
ATOM 1603 C C . VAL A 1 203 ? 6.651 6.173 0.299 1.00 97.88 203 VAL A C 1
ATOM 1605 O O . VAL A 1 203 ? 7.614 6.336 1.043 1.00 97.88 203 VAL A O 1
ATOM 1608 N N . VAL A 1 204 ? 5.867 7.178 -0.082 1.00 96.12 204 VAL A N 1
ATOM 1609 C CA . VAL A 1 204 ? 6.174 8.595 0.154 1.00 96.12 204 VAL A CA 1
ATOM 1610 C C . VAL A 1 204 ? 4.977 9.375 0.680 1.00 96.12 204 VAL A C 1
ATOM 1612 O O . VAL A 1 204 ? 3.847 8.883 0.717 1.00 96.12 204 VAL A O 1
ATOM 1615 N N . ALA A 1 205 ? 5.227 10.596 1.157 1.00 94.00 205 ALA A N 1
ATOM 1616 C CA . ALA A 1 205 ? 4.163 11.545 1.473 1.00 94.00 205 ALA A CA 1
ATOM 1617 C C . ALA A 1 205 ? 3.380 11.931 0.207 1.00 94.00 205 ALA A C 1
ATOM 1619 O O . ALA A 1 205 ? 3.898 11.868 -0.900 1.00 94.00 205 ALA A O 1
ATOM 1620 N N . HIS A 1 206 ? 2.126 12.349 0.370 1.00 90.62 206 HIS A N 1
ATOM 1621 C CA . HIS A 1 206 ? 1.220 12.627 -0.746 1.00 90.62 206 HIS A CA 1
ATOM 1622 C C . HIS A 1 206 ? 1.758 13.589 -1.822 1.00 90.62 206 HIS A C 1
ATOM 1624 O O . HIS A 1 206 ? 1.432 13.404 -2.992 1.00 90.62 206 HIS A O 1
ATOM 1630 N N . GLY A 1 207 ? 2.525 14.606 -1.420 1.00 86.00 207 GLY A N 1
ATOM 1631 C CA . GLY A 1 207 ? 3.060 15.634 -2.316 1.00 86.00 207 GLY A CA 1
ATOM 1632 C C . GLY A 1 207 ? 4.449 15.339 -2.877 1.00 86.00 207 GLY A C 1
ATOM 1633 O O . GLY A 1 207 ? 4.968 16.165 -3.616 1.00 86.00 207 GLY A O 1
ATOM 1634 N N . ASP A 1 208 ? 5.060 14.210 -2.518 1.00 89.94 208 ASP A N 1
ATOM 1635 C CA . ASP A 1 208 ? 6.347 13.818 -3.085 1.00 89.94 208 ASP A CA 1
ATOM 1636 C C . ASP A 1 208 ? 6.135 13.376 -4.538 1.00 89.94 208 ASP A C 1
ATOM 1638 O O . ASP A 1 208 ? 5.270 12.544 -4.831 1.00 89.94 208 ASP A O 1
ATOM 1642 N N . MET A 1 209 ? 6.894 13.988 -5.443 1.00 89.25 209 MET A N 1
ATOM 1643 C CA . MET A 1 209 ? 6.791 13.781 -6.885 1.00 89.25 209 MET A CA 1
ATOM 1644 C C . MET A 1 209 ? 8.025 13.077 -7.457 1.00 89.25 209 MET A C 1
ATOM 1646 O O . MET A 1 209 ? 8.138 12.961 -8.676 1.00 89.25 209 MET A O 1
ATOM 1650 N N . SER A 1 210 ? 8.918 12.583 -6.595 1.00 89.12 210 SER A N 1
ATOM 1651 C CA . SER A 1 210 ? 10.136 11.889 -6.998 1.00 89.12 210 SER A CA 1
ATOM 1652 C C . SER A 1 210 ? 9.975 10.370 -6.853 1.00 89.12 210 SER A C 1
ATOM 1654 O O . SER A 1 210 ? 9.496 9.891 -5.814 1.00 89.12 210 SER A O 1
ATOM 1656 N N . PRO A 1 211 ? 10.328 9.587 -7.884 1.00 84.81 211 PRO A N 1
ATOM 1657 C CA . PRO A 1 211 ? 10.499 8.149 -7.734 1.00 84.81 211 PRO A CA 1
ATOM 1658 C C . PRO A 1 211 ? 11.708 7.820 -6.846 1.00 84.81 211 PRO A C 1
ATOM 1660 O O . PRO A 1 211 ? 12.651 8.634 -6.743 1.00 84.81 211 PRO A O 1
#